Protein AF-A0A923XNY2-F1 (afdb_monomer)

Sequence (182 aa):
MKDQLLVYVQKLEKAINMPERKNSFGRDVATKIKQLSEDKNISSYLRASASLSLDRYFLLETNQIKKIELFSNAFEVLKSISEKRISVRNFSSKQVDIQKVIQAIEVAQQLPSACNRQPCEIIIIKNEQIKKELLDIHCGNTGFGHLAPLLAVITFDKNAFFQANESDSGPFMLESSVQDLF

Nearest PDB structures (foldseek):
  3qdl-assembly1_A  TM=7.647E-01  e=1.163E-02  Helicobacter pylori
  3gbh-assembly1_B  TM=9.026E-01  e=3.687E-02  Staphylococcus epidermidis ATCC 12228
  3qdl-assembly3_D  TM=8.345E-01  e=2.960E-02  Helicobacter pylori
  8cqu-assembly1_A  TM=8.063E-01  e=4.348E-02  Bacteroides thetaiotaomicron
  4eo3-assembly1_B  TM=6.688E-01  e=1.449E-02  Thermotoga maritima

Secondary structure (DSSP, 8-state):
-HHHHHHHHHHHHHHHT-SS--TTTTHHHHHHHHHHHT-TTS-HHHHHHHHHHHHHHHHHHTT--------TTHHHHHHHHHHH--------SPPP-HHHHHHHHHHHTTS--GGG---EEEEEE--HHHHHHHHHH-TT-TTTGGG-S-EEEEEE-GGG-SSHHHHTT-S-------SS--

Radius of gyration: 19.96 Å; Cα contacts (8 Å, |Δi|>4): 128; chains: 1; bounding box: 49×35×52 Å

Solvent-accessible surface area (backbone atoms only — not comparable to full-atom values): 11390 Å² total; per-residue (Å²): 109,72,70,56,48,52,54,36,44,40,52,41,51,52,51,67,72,42,95,81,66,58,98,72,70,45,56,74,41,51,54,50,40,55,64,55,53,71,46,79,88,51,57,73,61,63,38,52,55,42,48,54,52,46,51,55,49,51,36,56,72,68,68,58,65,65,72,77,79,65,57,96,54,49,66,60,53,54,49,54,53,59,74,68,62,70,92,80,71,79,55,64,82,62,82,76,62,62,67,60,52,50,53,52,48,60,57,59,67,70,54,66,25,68,89,64,59,65,44,66,44,76,50,79,44,70,54,67,67,62,48,48,61,55,50,74,70,43,89,88,36,81,97,35,51,90,36,52,58,63,48,77,48,79,49,64,52,65,81,75,42,94,47,80,80,59,55,75,65,53,74,59,58,85,76,80,83,72,85,85,82,131

pLDDT: mean 77.06, std 15.87, range [32.78, 95.5]

Mean predicted aligned error: 10.92 Å

Foldseek 3Di:
DQVVLQVLLLLLVVLLPDPDHDLPRNPVSLVVNVVVLVDPPHDPLSNVSSVVSSVSNVCVNVVVPPVPPCPPCNVVVVVVCVVPDDDDQAAALDADDVVVVVVVVSVVLVADFDSSLSQKDKDKDQDLVVQVVVVVVDPPNPPRSSRDNIDIDIDGDLVSDPDPVRSVCPGHDPPVPPPDDD

Structure (mmCIF, N/CA/C/O backbone):
data_AF-A0A923XNY2-F1
#
_entry.id   AF-A0A923XNY2-F1
#
loop_
_atom_site.group_PDB
_atom_site.id
_atom_site.type_symbol
_atom_site.label_atom_id
_atom_site.label_alt_id
_atom_site.label_comp_id
_atom_site.label_asym_id
_atom_site.label_entity_id
_atom_site.label_seq_id
_atom_site.pdbx_PDB_ins_code
_atom_site.Cartn_x
_atom_site.Cartn_y
_atom_site.Cartn_z
_atom_site.occupancy
_atom_site.B_iso_or_equiv
_atom_site.auth_seq_id
_atom_site.auth_comp_id
_atom_site.auth_asym_id
_atom_site.auth_atom_id
_atom_site.pdbx_PDB_model_num
ATOM 1 N N . MET A 1 1 ? -10.013 -1.324 -21.400 1.00 49.94 1 MET A N 1
ATOM 2 C CA . MET A 1 1 ? -9.059 -0.184 -21.397 1.00 49.94 1 MET A CA 1
ATOM 3 C C . MET A 1 1 ? -8.161 -0.175 -20.160 1.00 49.94 1 MET A C 1
ATOM 5 O O . MET A 1 1 ? -6.954 -0.125 -20.354 1.00 49.94 1 MET A O 1
ATOM 9 N N . LYS A 1 2 ? -8.690 -0.307 -18.925 1.00 52.44 2 LYS A N 1
ATOM 10 C CA . LYS A 1 2 ? -7.883 -0.479 -17.689 1.00 52.44 2 LYS A CA 1
ATOM 11 C C . LYS A 1 2 ? -6.789 -1.554 -17.827 1.00 52.44 2 LYS A C 1
ATOM 13 O O . LYS A 1 2 ? -5.622 -1.272 -17.576 1.00 52.44 2 LYS A O 1
ATOM 18 N N . ASP A 1 3 ? -7.158 -2.725 -18.344 1.00 66.31 3 ASP A N 1
ATOM 19 C CA . ASP A 1 3 ? -6.236 -3.864 -18.480 1.00 66.31 3 ASP A CA 1
ATOM 20 C C . ASP A 1 3 ? -5.125 -3.614 -19.507 1.00 66.31 3 ASP A C 1
ATOM 22 O O . ASP A 1 3 ? -4.013 -4.114 -19.370 1.00 66.31 3 ASP A O 1
ATOM 26 N N . GLN A 1 4 ? -5.387 -2.790 -20.528 1.00 78.69 4 GLN A N 1
ATOM 27 C CA . GLN A 1 4 ? -4.396 -2.496 -21.564 1.00 78.69 4 GLN A CA 1
ATOM 28 C C . GLN A 1 4 ? -3.282 -1.586 -21.045 1.00 78.69 4 GLN A C 1
ATOM 30 O O . GLN A 1 4 ? -2.114 -1.861 -21.315 1.00 78.69 4 GLN A O 1
ATOM 35 N N . LEU A 1 5 ? -3.615 -0.533 -20.288 1.00 82.38 5 LEU A N 1
ATOM 36 C CA . LEU A 1 5 ? -2.598 0.356 -19.719 1.00 82.38 5 LEU A CA 1
ATOM 37 C C . LEU A 1 5 ? -1.709 -0.396 -18.720 1.00 82.38 5 LEU A C 1
ATOM 39 O O . LEU A 1 5 ? -0.489 -0.277 -18.805 1.00 82.38 5 LEU A O 1
ATOM 43 N N . LEU A 1 6 ? -2.295 -1.225 -17.849 1.00 80.31 6 LEU A N 1
ATOM 44 C CA . LEU A 1 6 ? -1.536 -2.045 -16.900 1.00 80.31 6 LEU A CA 1
ATOM 45 C C . LEU A 1 6 ? -0.538 -2.970 -17.612 1.00 80.31 6 LEU A C 1
ATOM 47 O O . LEU A 1 6 ? 0.635 -3.006 -17.248 1.00 80.31 6 LEU A O 1
ATOM 51 N N . VAL A 1 7 ? -0.964 -3.645 -18.684 1.00 82.38 7 VAL A N 1
ATOM 52 C CA . VAL A 1 7 ? -0.082 -4.506 -19.488 1.00 82.38 7 VAL A CA 1
ATOM 53 C C . VAL A 1 7 ? 1.081 -3.720 -20.098 1.00 82.38 7 VAL A C 1
ATOM 55 O O . VAL A 1 7 ? 2.210 -4.215 -20.134 1.00 82.38 7 VAL A O 1
ATOM 58 N N . TYR A 1 8 ? 0.847 -2.501 -20.593 1.00 87.31 8 TYR A N 1
ATOM 59 C CA . TYR A 1 8 ? 1.938 -1.682 -21.124 1.00 87.31 8 TYR A CA 1
ATOM 60 C C . TYR A 1 8 ? 2.885 -1.200 -20.023 1.00 87.31 8 TYR A C 1
ATOM 62 O O . TYR A 1 8 ? 4.097 -1.284 -20.216 1.00 87.31 8 TYR A O 1
ATOM 70 N N . VAL A 1 9 ? 2.365 -0.782 -18.865 1.00 84.44 9 VAL A N 1
ATOM 71 C CA . VAL A 1 9 ? 3.177 -0.420 -17.690 1.00 84.44 9 VAL A CA 1
ATOM 72 C C . VAL A 1 9 ? 4.068 -1.590 -17.267 1.00 84.44 9 VAL A C 1
ATOM 74 O O . VAL A 1 9 ? 5.276 -1.420 -17.140 1.00 84.44 9 VAL A O 1
ATOM 77 N N . GLN A 1 10 ? 3.524 -2.805 -17.169 1.00 81.25 10 GLN A N 1
ATOM 78 C CA . GLN A 1 10 ? 4.299 -4.014 -16.857 1.00 81.25 10 GLN A CA 1
ATOM 79 C C . GLN A 1 10 ? 5.396 -4.297 -17.890 1.00 81.25 10 GLN A C 1
ATOM 81 O O . GLN A 1 10 ? 6.520 -4.645 -17.527 1.00 81.25 10 GLN A O 1
ATOM 86 N N . LYS A 1 11 ? 5.098 -4.129 -19.186 1.00 84.06 11 LYS A N 1
ATOM 87 C CA . LYS A 1 11 ? 6.097 -4.278 -20.257 1.00 84.06 11 LYS A CA 1
ATOM 88 C C . LYS A 1 11 ? 7.219 -3.248 -20.135 1.00 84.06 11 LYS A C 1
ATOM 90 O O . LYS A 1 11 ? 8.376 -3.606 -20.354 1.00 84.06 11 LYS A O 1
ATOM 95 N N . LEU A 1 12 ? 6.891 -2.001 -19.790 1.00 85.56 12 LEU A N 1
ATOM 96 C CA . LEU A 1 12 ? 7.878 -0.940 -19.601 1.00 85.56 12 LEU A CA 1
ATOM 97 C C . LEU A 1 12 ? 8.744 -1.198 -18.364 1.00 85.56 12 LEU A C 1
ATOM 99 O O . LEU A 1 12 ? 9.963 -1.113 -18.456 1.00 85.56 12 LEU A O 1
ATOM 103 N N . GLU A 1 13 ? 8.142 -1.587 -17.243 1.00 81.38 13 GLU A N 1
ATOM 104 C CA . GLU A 1 13 ? 8.860 -1.948 -16.015 1.00 81.38 13 GLU A CA 1
ATOM 105 C C . GLU A 1 13 ? 9.782 -3.152 -16.224 1.00 81.38 13 GLU A C 1
ATOM 107 O O . GLU A 1 13 ? 10.944 -3.128 -15.820 1.00 81.38 13 GLU A O 1
ATOM 112 N N . LYS A 1 14 ? 9.331 -4.178 -16.954 1.00 79.50 14 LYS A N 1
ATOM 113 C CA . LYS A 1 14 ? 10.207 -5.283 -17.357 1.00 79.50 14 LYS A CA 1
ATOM 114 C C . LYS A 1 14 ? 11.382 -4.775 -18.192 1.00 79.50 14 LYS A C 1
ATOM 116 O O . LYS A 1 14 ? 12.516 -5.145 -17.925 1.00 79.50 14 LYS A O 1
ATOM 121 N N . ALA A 1 15 ? 11.129 -3.901 -19.167 1.00 79.38 15 ALA A N 1
ATOM 122 C CA . ALA A 1 15 ? 12.178 -3.297 -19.986 1.00 79.38 15 ALA A CA 1
ATOM 123 C C . ALA A 1 15 ? 13.172 -2.459 -19.163 1.00 79.38 15 ALA A C 1
ATOM 125 O O . ALA A 1 15 ? 14.355 -2.431 -19.488 1.00 79.38 15 ALA A O 1
ATOM 126 N N . ILE A 1 16 ? 12.708 -1.760 -18.120 1.00 77.38 16 ILE A N 1
ATOM 127 C CA . ILE A 1 16 ? 13.530 -1.004 -17.162 1.00 77.38 16 ILE A CA 1
ATOM 128 C C . ILE A 1 16 ? 14.498 -1.895 -16.399 1.00 77.38 16 ILE A C 1
ATOM 130 O O . ILE A 1 16 ? 15.669 -1.544 -16.297 1.00 77.38 16 ILE A O 1
ATOM 134 N N . ASN A 1 17 ? 14.041 -3.058 -15.957 1.00 74.69 17 ASN A N 1
ATOM 135 C CA . ASN A 1 17 ? 14.806 -3.917 -15.062 1.00 74.69 17 ASN A CA 1
ATOM 136 C C . ASN A 1 17 ? 15.611 -5.023 -15.780 1.00 74.69 17 ASN A C 1
ATOM 138 O O . ASN A 1 17 ? 16.098 -5.942 -15.129 1.00 74.69 17 ASN A O 1
ATOM 142 N N . MET A 1 18 ? 15.758 -4.973 -17.113 1.00 72.00 18 MET A N 1
ATOM 143 C CA . MET A 1 18 ? 16.577 -5.944 -17.856 1.00 72.00 18 MET A CA 1
ATOM 144 C C . MET A 1 18 ? 18.069 -5.558 -17.853 1.00 72.00 18 MET A C 1
ATOM 146 O O . MET A 1 18 ? 18.383 -4.404 -18.147 1.00 72.00 18 MET A O 1
ATOM 150 N N . PRO A 1 19 ? 18.988 -6.515 -17.602 1.00 62.19 19 PRO A N 1
ATOM 151 C CA . PRO A 1 19 ? 20.427 -6.250 -17.497 1.00 62.19 19 PRO A CA 1
ATOM 152 C C . PRO A 1 19 ? 21.065 -5.781 -18.815 1.00 62.19 19 PRO A C 1
ATOM 154 O O . PRO A 1 19 ? 21.936 -4.919 -18.799 1.00 62.19 19 PRO A O 1
ATOM 157 N N . GLU A 1 20 ? 20.595 -6.280 -19.963 1.00 67.25 20 GLU A N 1
ATOM 158 C CA . GLU A 1 20 ? 21.045 -5.845 -21.292 1.00 67.25 20 GLU A CA 1
ATOM 159 C C . GLU A 1 20 ? 19.915 -5.124 -22.035 1.00 67.25 20 GLU A C 1
ATOM 161 O O . GLU A 1 20 ? 19.122 -5.713 -22.779 1.00 67.25 20 GLU A O 1
ATOM 166 N N . ARG A 1 21 ? 19.814 -3.811 -21.819 1.00 64.38 21 ARG A N 1
ATOM 167 C CA . ARG A 1 21 ? 18.840 -2.969 -22.517 1.00 64.38 21 ARG A CA 1
ATOM 168 C C . ARG A 1 21 ? 19.272 -2.711 -23.957 1.00 64.38 21 ARG A C 1
ATOM 170 O O . ARG A 1 21 ? 20.312 -2.114 -24.211 1.00 64.38 21 ARG A O 1
ATOM 177 N N . LYS A 1 22 ? 18.413 -3.051 -24.921 1.00 64.31 22 LYS A N 1
ATOM 178 C CA . LYS A 1 22 ? 18.539 -2.514 -26.285 1.00 64.31 22 LYS A CA 1
ATOM 179 C C . LYS A 1 22 ? 18.119 -1.037 -26.270 1.00 64.31 22 LYS A C 1
ATOM 181 O O . LYS A 1 22 ? 17.040 -0.725 -25.775 1.00 64.31 22 LYS A O 1
ATOM 186 N N . ASN A 1 23 ? 18.920 -0.146 -26.860 1.00 58.38 23 ASN A N 1
ATOM 187 C CA . ASN A 1 23 ? 18.748 1.325 -26.824 1.00 58.38 23 ASN A CA 1
ATOM 188 C C . ASN A 1 23 ? 17.413 1.869 -27.391 1.00 58.38 23 ASN A C 1
ATOM 190 O O . ASN A 1 23 ? 17.111 3.052 -27.253 1.00 58.38 23 ASN A O 1
ATOM 194 N N . SER A 1 24 ? 16.618 1.030 -28.056 1.00 63.69 24 SER A N 1
ATOM 195 C CA . SER A 1 24 ? 15.285 1.351 -28.588 1.00 63.69 24 SER A CA 1
ATOM 196 C C . SER A 1 24 ? 14.144 0.619 -27.871 1.00 63.69 24 SER A C 1
ATOM 198 O O . SER A 1 24 ? 12.974 0.816 -28.202 1.00 63.69 24 SER A O 1
ATOM 200 N N . PHE A 1 25 ? 14.452 -0.248 -26.903 1.00 65.62 25 PHE A N 1
ATOM 201 C CA . PHE A 1 25 ? 13.458 -1.097 -26.261 1.00 65.62 25 PHE A CA 1
ATOM 202 C C . PHE A 1 25 ? 12.587 -0.271 -25.315 1.00 65.62 25 PHE A C 1
ATOM 204 O O . PHE A 1 25 ? 13.071 0.339 -24.365 1.00 65.62 25 PHE A O 1
ATOM 211 N N . GLY A 1 26 ? 11.285 -0.249 -25.591 1.00 75.81 26 GLY A N 1
ATOM 212 C CA . GLY A 1 26 ? 10.298 0.410 -24.740 1.00 75.81 26 GLY A CA 1
ATOM 213 C C . GLY A 1 26 ? 9.799 1.772 -25.224 1.00 75.81 26 GLY A C 1
ATOM 214 O O . GLY A 1 26 ? 8.818 2.229 -24.651 1.00 75.81 26 GLY A O 1
ATOM 215 N N . ARG A 1 27 ? 10.343 2.385 -26.292 1.00 82.44 27 ARG A N 1
ATOM 216 C CA . ARG A 1 27 ? 9.828 3.685 -26.793 1.00 82.44 27 ARG A CA 1
ATOM 217 C C . ARG A 1 27 ? 8.372 3.603 -27.230 1.00 82.44 27 ARG A C 1
ATOM 219 O O . ARG A 1 27 ? 7.545 4.393 -26.789 1.00 82.44 27 ARG A O 1
ATOM 226 N N . ASP A 1 28 ? 8.039 2.599 -28.038 1.00 86.31 28 ASP A N 1
ATOM 227 C CA . ASP A 1 28 ? 6.663 2.386 -28.505 1.00 86.31 28 ASP A CA 1
ATOM 228 C C . ASP A 1 28 ? 5.711 2.088 -27.342 1.00 86.31 28 ASP A C 1
ATOM 230 O O . ASP A 1 28 ? 4.545 2.481 -27.352 1.00 86.31 28 ASP A O 1
ATOM 234 N N . VAL A 1 29 ? 6.220 1.402 -26.314 1.00 87.62 29 VAL A N 1
ATOM 235 C CA . VAL A 1 29 ? 5.480 1.109 -25.084 1.00 87.62 29 VAL A CA 1
ATOM 236 C C . VAL A 1 29 ? 5.249 2.396 -24.290 1.00 87.62 29 VAL A C 1
ATOM 238 O O . VAL A 1 29 ? 4.117 2.658 -23.899 1.00 87.62 29 VAL A O 1
ATOM 241 N N . ALA A 1 30 ? 6.273 3.231 -24.114 1.00 87.56 30 ALA A N 1
ATOM 242 C CA . ALA A 1 30 ? 6.191 4.5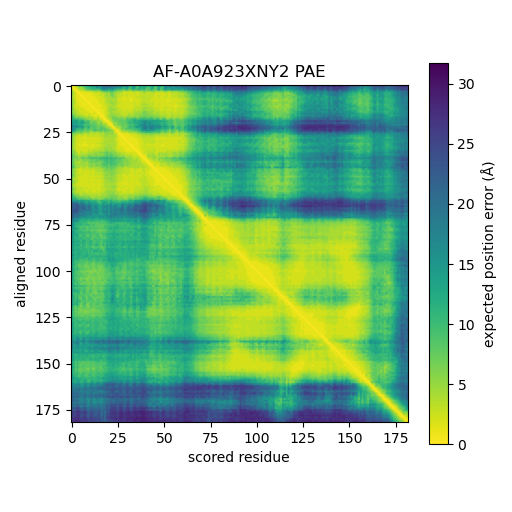10 -23.415 1.00 87.56 30 ALA A CA 1
ATOM 243 C C . ALA A 1 30 ? 5.215 5.480 -24.104 1.00 87.56 30 ALA A C 1
ATOM 245 O O . ALA A 1 30 ? 4.382 6.099 -23.442 1.00 87.56 30 ALA A O 1
ATOM 246 N N . THR A 1 31 ? 5.242 5.559 -25.437 1.00 88.81 31 THR A N 1
ATOM 247 C CA . THR A 1 31 ? 4.285 6.362 -26.217 1.00 88.81 31 THR A CA 1
ATOM 248 C C . THR A 1 31 ? 2.848 5.893 -25.999 1.00 88.81 31 THR A C 1
ATOM 250 O O . THR A 1 31 ? 1.964 6.713 -25.749 1.00 88.81 31 THR A O 1
ATOM 253 N N . LYS A 1 32 ? 2.606 4.576 -26.022 1.00 89.31 32 LYS A N 1
ATOM 254 C CA . LYS A 1 32 ? 1.276 4.011 -25.751 1.00 89.31 32 LYS A CA 1
ATOM 255 C C . LYS A 1 32 ? 0.814 4.258 -24.318 1.00 89.31 32 LYS A C 1
ATOM 257 O O . LYS A 1 32 ? -0.364 4.531 -24.113 1.00 89.31 32 LYS A O 1
ATOM 262 N N . ILE A 1 33 ? 1.718 4.196 -23.339 1.00 89.50 33 ILE A N 1
ATOM 263 C CA . ILE A 1 33 ? 1.404 4.535 -21.945 1.00 89.50 33 ILE A CA 1
ATOM 264 C C . ILE A 1 33 ? 0.970 5.997 -21.845 1.00 89.50 33 ILE A C 1
ATOM 266 O O . ILE A 1 33 ? -0.077 6.242 -21.257 1.00 89.50 33 ILE A O 1
ATOM 270 N N . LYS A 1 34 ? 1.701 6.944 -22.457 1.00 88.75 34 LYS A N 1
ATOM 271 C CA . LYS A 1 34 ? 1.308 8.367 -22.476 1.00 88.75 34 LYS A CA 1
ATOM 272 C C . LYS A 1 34 ? -0.107 8.549 -23.023 1.00 88.75 34 LYS A C 1
ATOM 274 O O . LYS A 1 34 ? -0.955 9.075 -22.313 1.00 88.75 34 LYS A O 1
ATOM 279 N N . GLN A 1 35 ? -0.375 8.018 -24.217 1.00 88.62 35 GLN A N 1
ATOM 280 C CA . GLN A 1 35 ? -1.686 8.120 -24.869 1.00 88.62 35 GLN A CA 1
ATOM 281 C C . GLN A 1 35 ? -2.817 7.540 -24.015 1.00 88.62 35 GLN A C 1
ATOM 283 O O . GLN A 1 35 ? -3.857 8.165 -23.843 1.00 88.62 35 GLN A O 1
ATOM 288 N N . LEU A 1 36 ? -2.618 6.342 -23.461 1.00 86.62 36 LEU A N 1
ATOM 289 C CA . LEU A 1 36 ? -3.635 5.697 -22.636 1.00 86.62 36 LEU A CA 1
ATOM 290 C C . LEU A 1 36 ? -3.821 6.424 -21.298 1.00 86.62 36 LEU A C 1
ATOM 292 O O . LEU A 1 36 ? -4.943 6.511 -20.818 1.00 86.62 36 LEU A O 1
ATOM 296 N N . SER A 1 37 ? -2.756 6.968 -20.704 1.00 84.56 37 SER A N 1
ATOM 297 C CA . SER A 1 37 ? -2.804 7.640 -19.399 1.00 84.56 37 SER A CA 1
ATOM 298 C C . SER A 1 37 ? -3.573 8.968 -19.387 1.00 84.56 37 SER A C 1
ATOM 300 O O . SER A 1 37 ? -3.934 9.438 -18.311 1.00 84.56 37 SER A O 1
ATOM 302 N N . GLU A 1 38 ? -3.860 9.560 -20.549 1.00 83.38 38 GLU A N 1
ATOM 303 C CA . GLU A 1 38 ? -4.637 10.803 -20.668 1.00 83.38 38 GLU A CA 1
ATOM 304 C C . GLU A 1 38 ? -6.148 10.596 -20.452 1.00 83.38 38 GLU A C 1
ATOM 306 O O . GLU A 1 38 ? -6.875 11.553 -20.165 1.00 83.38 38 GLU A O 1
ATOM 311 N N . ASP A 1 39 ? -6.635 9.353 -20.530 1.00 81.19 39 ASP A N 1
ATOM 312 C CA . ASP A 1 39 ? -8.041 9.038 -20.282 1.00 81.19 39 ASP A CA 1
ATOM 313 C C . ASP A 1 39 ? -8.405 9.251 -18.799 1.00 81.19 39 ASP A C 1
ATOM 315 O O . ASP A 1 39 ? -7.932 8.568 -17.882 1.00 81.19 39 ASP A O 1
ATOM 319 N N . LYS A 1 40 ? -9.314 10.202 -18.557 1.00 74.62 40 LYS A N 1
ATOM 320 C CA . LYS A 1 40 ? -9.810 10.552 -17.218 1.00 74.62 40 LYS A CA 1
ATOM 321 C C . LYS A 1 40 ? -10.579 9.412 -16.543 1.00 74.62 40 LYS A C 1
ATOM 323 O O . LYS A 1 40 ? -10.664 9.408 -15.316 1.00 74.62 40 LYS A O 1
ATOM 328 N N . ASN A 1 41 ? -11.093 8.445 -17.308 1.00 76.44 41 ASN A N 1
ATOM 329 C CA . ASN A 1 41 ? -11.821 7.282 -16.788 1.00 76.44 41 ASN A CA 1
ATOM 330 C C . ASN A 1 41 ? -10.898 6.214 -16.182 1.00 76.44 41 ASN A C 1
ATOM 332 O O . ASN A 1 41 ? -11.360 5.286 -15.513 1.00 76.44 41 ASN A O 1
ATOM 336 N N . ILE A 1 42 ? -9.586 6.331 -16.389 1.00 75.25 42 ILE A N 1
ATOM 337 C CA . ILE A 1 42 ? -8.596 5.467 -15.748 1.00 75.25 42 ILE A CA 1
ATOM 338 C C . ILE A 1 42 ? -8.456 5.854 -14.276 1.00 75.25 42 ILE A C 1
ATOM 340 O O . ILE A 1 42 ? -8.531 7.035 -13.930 1.00 75.25 42 ILE A O 1
ATOM 344 N N . SER A 1 43 ? -8.235 4.869 -13.399 1.00 71.25 43 SER A N 1
ATOM 345 C CA . SER A 1 43 ? -8.020 5.138 -11.975 1.00 71.25 43 SER A CA 1
ATOM 346 C C . SER A 1 43 ? -6.830 6.082 -11.775 1.00 71.25 43 SER A C 1
ATOM 348 O O . SER A 1 43 ? -5.810 5.975 -12.459 1.00 71.25 43 SER A O 1
ATOM 350 N N . SER A 1 44 ? -6.951 7.002 -10.815 1.00 69.12 44 SER A N 1
ATOM 351 C CA . SER A 1 44 ? -5.868 7.921 -10.430 1.00 69.12 44 SER A CA 1
ATOM 352 C C . SER A 1 44 ? -4.557 7.178 -10.159 1.00 69.12 44 SER A C 1
ATOM 354 O O . SER A 1 44 ? -3.496 7.635 -10.569 1.00 69.12 44 SER A O 1
ATOM 356 N N . TYR A 1 45 ? -4.657 5.988 -9.565 1.00 70.62 45 TYR A N 1
ATOM 357 C CA . TYR A 1 45 ? -3.540 5.081 -9.348 1.00 70.62 45 TYR A CA 1
ATOM 358 C C . TYR A 1 45 ? -2.823 4.660 -10.633 1.00 70.62 45 TYR A C 1
ATOM 360 O O . TYR A 1 45 ? -1.613 4.831 -10.745 1.00 70.62 45 TYR A O 1
ATOM 368 N N . LEU A 1 46 ? -3.547 4.090 -11.603 1.00 73.81 46 LEU A N 1
ATOM 369 C CA . LEU A 1 46 ? -2.906 3.535 -12.793 1.00 73.81 46 LEU A CA 1
ATOM 370 C C . LEU A 1 46 ? -2.248 4.652 -13.618 1.00 73.81 46 LEU A C 1
ATOM 372 O O . LEU A 1 46 ? -1.210 4.429 -14.233 1.00 73.81 46 LEU A O 1
ATOM 376 N N . ARG A 1 47 ? -2.791 5.876 -13.536 1.00 77.62 47 ARG A N 1
ATOM 377 C CA . ARG A 1 47 ? -2.144 7.098 -14.031 1.00 77.62 47 ARG A CA 1
ATOM 378 C C . ARG A 1 47 ? -0.856 7.442 -13.272 1.00 77.62 47 ARG A C 1
ATOM 380 O O . ARG A 1 47 ? 0.150 7.713 -13.918 1.00 77.62 47 ARG A O 1
ATOM 387 N N . ALA A 1 48 ? -0.851 7.390 -11.940 1.00 75.62 48 ALA A N 1
ATOM 388 C CA . ALA A 1 48 ? 0.354 7.625 -11.137 1.00 75.62 48 ALA A CA 1
ATOM 389 C C . ALA A 1 48 ? 1.449 6.574 -11.403 1.00 75.62 48 ALA A C 1
ATOM 391 O O . ALA A 1 48 ? 2.603 6.931 -11.627 1.00 75.62 48 ALA A O 1
ATOM 392 N N . SER A 1 49 ? 1.084 5.288 -11.460 1.00 77.56 49 SER A N 1
ATOM 393 C CA . SER A 1 49 ? 1.999 4.184 -11.779 1.00 77.56 49 SER A CA 1
ATOM 394 C C . SER A 1 49 ? 2.583 4.321 -13.190 1.00 77.56 49 SER A C 1
ATOM 396 O O . SER A 1 49 ? 3.795 4.198 -13.382 1.00 77.56 49 SER A O 1
ATOM 398 N N . ALA A 1 50 ? 1.745 4.672 -14.172 1.00 84.44 50 ALA A N 1
ATOM 399 C CA . ALA A 1 50 ? 2.177 4.995 -15.528 1.00 84.44 50 ALA A CA 1
ATOM 400 C C . ALA A 1 50 ? 3.160 6.174 -15.561 1.00 84.44 50 ALA A C 1
ATOM 402 O O . ALA A 1 50 ? 4.210 6.056 -16.190 1.00 84.44 50 ALA A O 1
ATOM 403 N N . SER A 1 51 ? 2.858 7.272 -14.859 1.00 83.00 51 SER A N 1
ATOM 404 C CA . SER A 1 51 ? 3.741 8.443 -14.771 1.00 83.00 51 SER A CA 1
ATOM 405 C C . SER A 1 51 ? 5.100 8.074 -14.182 1.00 83.00 51 SER A C 1
ATOM 407 O O . SER A 1 51 ? 6.120 8.338 -14.802 1.00 83.00 51 SER A O 1
ATOM 409 N N . LEU A 1 52 ? 5.118 7.374 -13.045 1.00 80.69 52 LEU A N 1
ATOM 410 C CA . LEU A 1 52 ? 6.348 6.958 -12.370 1.00 80.69 52 LEU A CA 1
ATOM 411 C C . LEU A 1 52 ? 7.214 6.049 -13.258 1.00 80.69 52 LEU A C 1
ATOM 413 O O . LEU A 1 52 ? 8.433 6.203 -13.325 1.00 80.69 52 LEU A O 1
ATOM 417 N N . SER A 1 53 ? 6.576 5.112 -13.963 1.00 83.44 53 SER A N 1
ATOM 418 C CA . SER A 1 53 ? 7.255 4.196 -14.887 1.00 83.44 53 SER A CA 1
ATOM 419 C C . SER A 1 53 ? 7.840 4.941 -16.092 1.00 83.44 53 SER A C 1
ATOM 421 O O . SER A 1 53 ? 8.951 4.644 -16.531 1.00 83.44 53 SER A O 1
ATOM 423 N N . LEU A 1 54 ? 7.120 5.941 -16.615 1.00 86.06 54 LEU A N 1
ATOM 424 C CA . LEU A 1 54 ? 7.607 6.824 -17.675 1.00 86.06 54 LEU A CA 1
ATOM 425 C C . LEU A 1 54 ? 8.776 7.690 -17.200 1.00 86.06 54 LEU A C 1
ATOM 427 O O . LEU A 1 54 ? 9.774 7.784 -17.909 1.00 86.06 54 LEU A O 1
ATOM 431 N N . ASP A 1 55 ? 8.687 8.273 -16.005 1.00 82.88 55 ASP A N 1
ATOM 432 C CA . ASP A 1 55 ? 9.753 9.092 -15.424 1.00 82.88 55 ASP A CA 1
ATOM 433 C C . ASP A 1 55 ? 11.034 8.267 -15.259 1.00 82.88 55 ASP A C 1
ATOM 435 O O . ASP A 1 55 ? 12.098 8.673 -15.730 1.00 82.88 55 ASP A O 1
ATOM 439 N N . ARG A 1 56 ? 10.925 7.051 -14.699 1.00 80.06 56 ARG A N 1
ATOM 440 C CA . ARG A 1 56 ? 12.037 6.087 -14.644 1.00 80.06 56 ARG A CA 1
ATOM 441 C C . ARG A 1 56 ? 12.602 5.799 -16.030 1.00 80.06 56 ARG A C 1
ATOM 443 O O . ARG A 1 56 ? 13.817 5.820 -16.214 1.00 80.06 56 ARG A O 1
ATOM 450 N N . TYR A 1 57 ? 11.739 5.536 -17.010 1.00 83.81 57 TYR A N 1
ATOM 451 C CA . TYR A 1 57 ? 12.165 5.248 -18.376 1.00 83.81 57 TYR A CA 1
ATOM 452 C C . TYR A 1 57 ? 12.967 6.401 -18.998 1.00 83.81 57 TYR A C 1
ATOM 454 O O . TYR A 1 57 ? 14.060 6.155 -19.509 1.00 83.81 57 TYR A O 1
ATOM 462 N N . PHE A 1 58 ? 12.471 7.639 -18.919 1.00 81.62 58 PHE A N 1
ATOM 463 C CA . PHE A 1 58 ? 13.132 8.809 -19.509 1.00 81.62 58 PHE A CA 1
ATOM 464 C C . PHE A 1 58 ? 14.419 9.207 -18.776 1.00 81.62 58 PHE A C 1
ATOM 466 O O . PHE A 1 58 ? 15.393 9.597 -19.424 1.00 81.62 58 PHE A O 1
ATOM 473 N N . LEU A 1 59 ? 14.470 9.060 -17.447 1.00 76.75 59 LEU A N 1
ATOM 474 C CA . LEU A 1 59 ? 15.707 9.242 -16.675 1.00 76.75 59 LEU A CA 1
ATOM 475 C C . LEU A 1 59 ? 16.812 8.292 -17.156 1.00 76.75 59 LEU A C 1
ATOM 477 O O . LEU A 1 59 ? 17.961 8.700 -17.322 1.00 76.75 59 LEU A O 1
ATOM 481 N N . LEU A 1 60 ? 16.453 7.037 -17.431 1.00 75.06 60 LEU A N 1
ATOM 482 C CA . LEU A 1 60 ? 17.382 6.045 -17.965 1.00 75.06 60 LEU A CA 1
ATOM 483 C C . LEU A 1 60 ? 17.759 6.329 -19.431 1.00 75.06 60 LEU A C 1
ATOM 485 O O . LEU A 1 60 ? 18.927 6.198 -19.781 1.00 75.06 60 LEU A O 1
ATOM 489 N N . GLU A 1 61 ? 16.809 6.722 -20.293 1.00 74.81 61 GLU A N 1
ATOM 490 C CA . 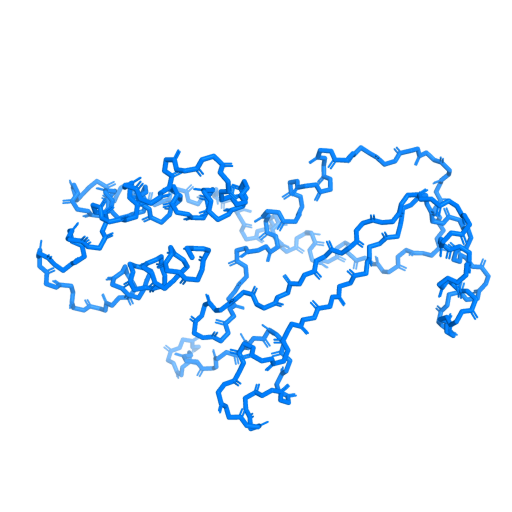GLU A 1 61 ? 17.082 7.026 -21.715 1.00 74.81 61 GLU A CA 1
ATOM 491 C C . GLU A 1 61 ? 18.025 8.221 -21.893 1.00 74.81 61 GLU A C 1
ATOM 493 O O . GLU A 1 61 ? 18.878 8.220 -22.777 1.00 74.81 61 GLU A O 1
ATOM 498 N N . THR A 1 62 ? 17.895 9.240 -21.044 1.00 69.88 62 THR A N 1
ATOM 499 C CA . THR A 1 62 ? 18.735 10.446 -21.099 1.00 69.88 62 THR A CA 1
ATOM 500 C C . THR A 1 62 ? 20.141 10.226 -20.535 1.00 69.88 62 THR A C 1
ATOM 502 O O . THR A 1 62 ? 20.939 11.163 -20.511 1.00 69.88 62 THR A O 1
ATOM 505 N N . ASN A 1 63 ? 20.453 9.009 -20.066 1.00 62.50 63 ASN A N 1
ATOM 506 C CA . ASN A 1 63 ? 21.664 8.667 -19.317 1.00 62.50 63 ASN A CA 1
ATOM 507 C C . ASN A 1 63 ? 21.912 9.604 -18.114 1.00 62.50 63 ASN A C 1
ATOM 509 O O . ASN A 1 63 ? 23.007 9.653 -17.558 1.00 62.50 63 ASN A O 1
ATOM 513 N N . GLN A 1 64 ? 20.875 10.331 -17.679 1.00 54.88 64 GLN A N 1
ATOM 514 C CA . GLN A 1 64 ? 20.855 11.151 -16.474 1.00 54.88 64 GLN A CA 1
ATOM 515 C C . GLN A 1 64 ? 20.423 10.297 -15.290 1.00 54.88 64 GLN A C 1
ATOM 517 O O . GLN A 1 64 ? 19.625 10.720 -14.450 1.00 54.88 64 GLN A O 1
ATOM 522 N N . ILE A 1 65 ? 20.984 9.092 -15.189 1.00 54.09 65 ILE A N 1
ATOM 523 C CA . ILE A 1 65 ? 20.970 8.365 -13.931 1.00 54.09 65 ILE A CA 1
ATOM 524 C C . ILE A 1 65 ? 21.911 9.142 -13.013 1.00 54.09 65 ILE A C 1
ATOM 526 O O . ILE A 1 65 ? 23.063 8.769 -12.794 1.00 54.09 65 ILE A O 1
ATOM 530 N N . LYS A 1 66 ? 21.432 10.268 -12.472 1.00 49.62 66 LYS A N 1
ATOM 531 C CA . LYS A 1 66 ? 21.934 10.739 -11.192 1.00 49.62 66 LYS A CA 1
ATOM 532 C C . LYS A 1 66 ? 21.766 9.531 -10.298 1.00 49.62 66 LYS A C 1
ATOM 534 O O . LYS A 1 66 ? 20.633 9.110 -10.067 1.00 49.62 66 LYS A O 1
ATOM 539 N N . LYS A 1 67 ? 22.891 8.923 -9.909 1.00 50.16 67 LYS A N 1
ATOM 540 C CA . LYS A 1 67 ? 22.966 7.937 -8.834 1.00 50.16 67 LYS A CA 1
ATOM 541 C C . LYS A 1 67 ? 21.957 8.415 -7.804 1.00 50.16 67 LYS A C 1
ATOM 543 O O . LYS A 1 67 ? 22.135 9.528 -7.313 1.00 50.16 67 LYS A O 1
ATOM 548 N N . ILE A 1 68 ? 20.843 7.693 -7.638 1.00 57.06 68 ILE A N 1
ATOM 549 C CA . ILE A 1 68 ? 19.785 8.134 -6.730 1.00 57.06 68 ILE A CA 1
ATOM 550 C C . ILE A 1 68 ? 20.517 8.346 -5.415 1.00 57.06 68 ILE A C 1
ATOM 552 O O . ILE A 1 68 ? 21.086 7.392 -4.879 1.00 57.06 68 ILE A O 1
ATOM 556 N N . GLU A 1 69 ? 20.624 9.602 -4.983 1.00 55.09 69 GLU A N 1
ATOM 557 C CA . GLU A 1 69 ? 21.227 9.928 -3.705 1.00 55.09 69 GLU A CA 1
ATOM 558 C C . GLU A 1 69 ? 20.238 9.413 -2.675 1.00 55.09 69 GLU A C 1
ATOM 560 O O . GLU A 1 69 ? 19.322 10.104 -2.234 1.00 55.09 69 GLU A O 1
ATOM 565 N N . LEU A 1 70 ? 20.373 8.125 -2.363 1.00 61.31 70 LEU A N 1
ATOM 566 C CA . LEU A 1 70 ? 19.822 7.563 -1.155 1.00 61.31 70 LEU A CA 1
ATOM 567 C C . LEU A 1 70 ? 20.286 8.487 -0.041 1.00 61.31 70 LEU A C 1
ATOM 569 O O . LEU A 1 70 ? 21.474 8.820 0.039 1.00 61.31 70 LEU A O 1
ATOM 573 N N . PHE A 1 71 ? 19.344 8.916 0.794 1.00 69.50 71 PHE A N 1
ATOM 574 C CA . PHE A 1 71 ? 19.695 9.627 2.009 1.00 69.50 71 PHE A CA 1
ATOM 575 C C . PHE A 1 71 ? 20.826 8.857 2.692 1.00 69.50 71 PHE A C 1
ATOM 577 O O . PHE A 1 71 ? 20.756 7.630 2.811 1.00 69.50 71 PHE A O 1
ATOM 584 N N . SER A 1 72 ? 21.869 9.559 3.129 1.00 80.12 72 SER A N 1
ATOM 585 C CA . SER A 1 72 ? 23.039 8.932 3.756 1.00 80.12 72 SER A CA 1
ATOM 586 C C . SER A 1 72 ? 22.672 8.062 4.967 1.00 80.12 72 SER A C 1
ATOM 588 O O . SER A 1 72 ? 23.437 7.187 5.354 1.00 80.12 72 SER A O 1
ATOM 590 N N . ASN A 1 73 ? 21.476 8.261 5.529 1.00 86.00 73 ASN A N 1
ATOM 591 C CA . ASN A 1 73 ? 20.899 7.520 6.644 1.00 86.00 73 ASN A CA 1
ATOM 592 C C . ASN A 1 73 ? 19.679 6.645 6.274 1.00 86.00 73 ASN A C 1
ATOM 594 O O . ASN A 1 73 ? 18.949 6.236 7.176 1.00 86.00 73 ASN A O 1
ATOM 598 N N . ALA A 1 74 ? 19.421 6.351 4.993 1.00 86.50 74 ALA A N 1
ATOM 599 C CA . ALA A 1 74 ? 18.214 5.633 4.559 1.00 86.50 74 ALA A CA 1
ATOM 600 C C . ALA A 1 74 ? 18.030 4.277 5.267 1.00 86.50 74 ALA A C 1
ATOM 602 O O . ALA A 1 74 ? 16.927 3.947 5.707 1.00 86.50 74 ALA A O 1
ATOM 603 N N . PHE A 1 75 ? 19.120 3.520 5.428 1.00 88.12 75 PHE A N 1
ATOM 604 C CA . PHE A 1 75 ? 19.109 2.244 6.144 1.00 88.12 75 PHE A CA 1
ATOM 605 C C . PHE A 1 75 ? 18.717 2.412 7.619 1.00 88.12 75 PHE A C 1
ATOM 607 O O . PHE A 1 75 ? 17.830 1.712 8.102 1.00 88.12 75 PHE A O 1
ATOM 614 N N . GLU A 1 76 ? 19.309 3.382 8.318 1.00 91.81 76 GLU A N 1
ATOM 615 C CA . GLU A 1 76 ? 19.017 3.638 9.734 1.00 91.81 76 GLU A CA 1
ATOM 616 C C . GLU A 1 76 ? 17.573 4.101 9.953 1.00 91.81 76 GLU A C 1
ATOM 618 O O . GLU A 1 76 ? 16.919 3.691 10.914 1.00 91.81 76 GLU A O 1
ATOM 623 N N . VAL A 1 77 ? 17.033 4.906 9.032 1.00 90.88 77 VAL A N 1
ATOM 624 C CA . VAL A 1 77 ? 15.620 5.307 9.056 1.00 90.88 77 VAL A CA 1
ATOM 625 C C . VAL A 1 77 ? 14.713 4.083 8.912 1.00 90.88 77 VAL A C 1
ATOM 627 O O . VAL A 1 77 ? 13.808 3.897 9.729 1.00 90.88 77 VAL A O 1
ATOM 630 N N . LEU A 1 78 ? 14.969 3.222 7.921 1.00 90.44 78 LEU A N 1
ATOM 631 C CA . LEU A 1 78 ? 14.173 2.014 7.689 1.00 90.44 78 LEU A CA 1
ATOM 632 C C . LEU A 1 78 ? 14.248 1.041 8.874 1.00 90.44 78 LEU A C 1
ATOM 634 O O . LEU A 1 78 ? 13.222 0.507 9.309 1.00 90.44 78 LEU A O 1
ATOM 638 N N . LYS A 1 79 ? 15.449 0.844 9.425 1.00 93.12 79 LYS A N 1
ATOM 639 C CA . LYS A 1 79 ? 15.685 0.018 10.610 1.00 93.12 79 LYS A CA 1
ATOM 640 C C . LYS A 1 79 ? 14.905 0.550 11.810 1.00 93.12 79 LYS A C 1
ATOM 642 O O . LYS A 1 79 ? 14.146 -0.199 12.420 1.00 93.12 79 LYS A O 1
ATOM 647 N N . SER A 1 80 ? 14.988 1.853 12.083 1.00 94.44 80 SER A N 1
ATOM 648 C CA . SER A 1 80 ? 14.278 2.471 13.207 1.00 94.44 80 SER A CA 1
ATOM 649 C C . SER A 1 80 ? 12.757 2.341 13.089 1.00 94.44 80 SER A C 1
ATOM 651 O O . SER A 1 80 ? 12.082 2.085 14.086 1.00 94.44 80 SER A O 1
ATOM 653 N N . ILE A 1 81 ? 12.200 2.492 11.881 1.00 93.19 81 ILE A N 1
ATOM 654 C CA . ILE A 1 81 ? 10.765 2.281 11.634 1.00 93.19 81 ILE A CA 1
ATOM 655 C C . ILE A 1 81 ? 10.388 0.820 11.903 1.00 93.19 81 ILE A C 1
ATOM 657 O O . ILE A 1 81 ? 9.392 0.557 12.577 1.00 93.19 81 ILE A O 1
ATOM 661 N N . SER A 1 82 ? 11.195 -0.119 11.408 1.00 92.31 82 SER A N 1
ATOM 662 C CA . SER A 1 82 ? 10.945 -1.558 11.541 1.00 92.31 82 SER A CA 1
ATOM 663 C C . SER A 1 82 ? 10.981 -2.022 13.000 1.00 92.31 82 SER A C 1
ATOM 665 O O . SER A 1 82 ? 10.086 -2.750 13.425 1.00 92.31 82 SER A O 1
ATOM 667 N N . GLU A 1 83 ? 11.956 -1.552 13.782 1.00 94.25 83 GLU A N 1
ATOM 668 C CA . GLU A 1 83 ? 12.118 -1.889 15.206 1.00 94.25 83 GLU A CA 1
ATOM 669 C C . GLU A 1 83 ? 11.024 -1.277 16.094 1.00 94.25 83 GLU A C 1
ATOM 671 O O . GLU A 1 83 ? 10.595 -1.891 17.068 1.00 94.25 83 GLU A O 1
ATOM 676 N N . LYS A 1 84 ? 10.541 -0.072 15.762 1.00 95.50 84 LYS A N 1
ATOM 677 C CA . LYS A 1 84 ? 9.490 0.616 16.535 1.00 95.50 84 LYS A CA 1
ATOM 678 C C . LYS A 1 84 ? 8.077 0.137 16.207 1.00 95.50 84 LYS A C 1
ATOM 680 O O . LYS A 1 84 ? 7.141 0.441 16.949 1.00 95.50 84 LYS A O 1
ATOM 685 N N . ARG A 1 85 ? 7.882 -0.569 15.090 1.00 94.62 85 ARG A N 1
ATOM 686 C CA . ARG A 1 85 ? 6.559 -1.028 14.662 1.00 94.62 85 ARG A CA 1
ATOM 687 C C . ARG A 1 85 ? 6.054 -2.134 15.589 1.00 94.62 85 ARG A C 1
ATOM 689 O O . ARG A 1 85 ? 6.591 -3.237 15.626 1.00 94.62 85 ARG A O 1
ATOM 696 N N . ILE A 1 86 ? 4.923 -1.876 16.237 1.00 93.38 86 ILE A N 1
ATOM 697 C CA . ILE A 1 86 ? 4.200 -2.848 17.063 1.00 93.38 86 ILE A CA 1
ATOM 698 C C . ILE A 1 86 ? 2.725 -2.916 16.659 1.00 93.38 86 ILE A C 1
ATOM 700 O O . ILE A 1 86 ? 2.178 -1.981 16.074 1.00 93.38 86 ILE A O 1
ATOM 704 N N . SER A 1 87 ? 2.059 -4.027 16.978 1.00 92.06 87 SER A N 1
ATOM 705 C CA . SER A 1 87 ? 0.610 -4.161 16.791 1.00 92.06 87 SER A CA 1
ATOM 706 C C . SER A 1 87 ? -0.134 -3.412 17.897 1.00 92.06 87 SER A C 1
ATOM 708 O O . SER A 1 87 ? -0.326 -3.934 18.996 1.00 92.06 87 SER A O 1
ATOM 710 N N . VAL A 1 88 ? -0.552 -2.184 17.598 1.00 91.31 88 VAL A N 1
ATOM 711 C CA . VAL A 1 88 ? -1.353 -1.352 18.503 1.00 91.31 88 VAL A CA 1
ATOM 712 C C . VAL A 1 88 ? -2.793 -1.870 18.548 1.00 91.31 88 VAL A C 1
ATOM 714 O O . VAL A 1 88 ? -3.387 -2.165 17.515 1.00 91.31 88 VAL A O 1
ATOM 717 N N . ARG A 1 89 ? -3.347 -1.987 19.758 1.00 92.69 89 ARG A N 1
ATOM 718 C CA . ARG A 1 89 ? -4.735 -2.414 20.029 1.00 92.69 89 ARG A CA 1
ATOM 719 C C . ARG A 1 89 ? -5.465 -1.433 20.949 1.00 92.69 89 ARG A C 1
ATOM 721 O O . ARG A 1 89 ? -6.399 -1.795 21.644 1.00 92.69 89 ARG A O 1
ATOM 728 N N . ASN A 1 90 ? -4.993 -0.196 20.999 1.00 93.69 90 ASN A N 1
ATOM 729 C CA . ASN A 1 90 ? -5.617 0.879 21.752 1.00 93.69 90 ASN A CA 1
ATOM 730 C C . ASN A 1 90 ? -5.549 2.138 20.891 1.00 93.69 90 ASN A C 1
ATOM 732 O O . ASN A 1 90 ? -4.466 2.682 20.671 1.00 93.69 90 ASN A O 1
ATOM 736 N N . PHE A 1 91 ? -6.690 2.539 20.339 1.00 92.75 91 PHE A N 1
ATOM 737 C CA . PHE A 1 91 ? -6.782 3.617 19.363 1.00 92.75 91 PHE A CA 1
ATOM 738 C C . PHE A 1 91 ? -7.544 4.795 19.959 1.00 92.75 91 PHE A C 1
ATOM 740 O O . PHE A 1 91 ? -8.538 4.623 20.658 1.00 92.75 91 PHE A O 1
ATOM 747 N N . SER A 1 92 ? -7.089 6.010 19.659 1.00 93.75 92 SER A N 1
ATOM 748 C CA . SER A 1 92 ? -7.857 7.214 19.970 1.00 93.75 92 SER A CA 1
ATOM 749 C C . SER A 1 92 ? -9.041 7.356 19.012 1.00 93.75 92 SER A C 1
ATOM 751 O O . SER A 1 92 ? -8.907 7.028 17.834 1.00 93.75 92 SER A O 1
ATOM 753 N N . SER A 1 93 ? -10.114 8.013 19.449 1.00 89.88 93 SER A N 1
ATOM 754 C CA . SER A 1 93 ? -11.260 8.388 18.604 1.00 89.88 93 SER A CA 1
ATOM 755 C C . SER A 1 93 ? -10.966 9.500 17.583 1.00 89.88 93 SER A C 1
ATOM 757 O O . SER A 1 93 ? -11.867 9.959 16.882 1.00 89.88 93 SER A O 1
ATOM 759 N N . LYS A 1 94 ? -9.711 9.963 17.481 1.00 94.00 94 LYS A N 1
ATOM 760 C CA . LYS A 1 94 ? -9.307 11.003 16.534 1.00 94.00 94 LYS A CA 1
ATOM 761 C C . LYS A 1 94 ? -9.545 10.537 15.098 1.00 94.00 94 LYS A C 1
ATOM 763 O O . LYS A 1 94 ? -9.102 9.462 14.697 1.00 94.00 94 LYS A O 1
ATOM 768 N N . GLN A 1 95 ? -10.189 11.394 14.310 1.00 89.62 95 GLN A N 1
ATOM 769 C CA . GLN A 1 95 ? -10.430 11.125 12.900 1.00 89.62 95 GLN A CA 1
ATOM 770 C C . GLN A 1 95 ? -9.110 10.961 12.134 1.00 89.62 95 GLN A C 1
ATOM 772 O O . GLN A 1 95 ? -8.166 11.740 12.300 1.00 89.62 95 GLN A O 1
ATOM 777 N N . VAL A 1 96 ? -9.063 9.942 11.277 1.00 93.44 96 VAL A N 1
ATOM 778 C CA . VAL A 1 96 ? -7.913 9.668 10.415 1.00 93.44 96 VAL A CA 1
ATOM 779 C C . VAL A 1 96 ? -7.970 10.568 9.185 1.00 93.44 96 VAL A C 1
ATOM 781 O O . VAL A 1 96 ? -8.975 10.602 8.471 1.00 93.44 96 VAL A O 1
ATOM 784 N N . ASP A 1 97 ? -6.870 11.267 8.922 1.00 94.12 97 ASP A N 1
ATOM 785 C CA . ASP A 1 97 ? -6.684 12.034 7.695 1.00 94.12 97 ASP A CA 1
ATOM 786 C C . ASP A 1 97 ? -6.568 11.083 6.498 1.00 94.12 97 ASP A C 1
ATOM 788 O O . ASP A 1 97 ? -5.619 10.302 6.386 1.00 94.12 97 ASP A O 1
ATOM 792 N N . ILE A 1 98 ? -7.549 11.150 5.598 1.00 91.06 98 ILE A N 1
ATOM 793 C CA . ILE A 1 98 ? -7.622 10.256 4.444 1.00 91.06 98 ILE A CA 1
ATOM 794 C C . ILE A 1 98 ? -6.462 10.466 3.472 1.00 91.06 98 ILE A C 1
ATOM 796 O O . ILE A 1 98 ? -6.054 9.507 2.827 1.00 91.06 98 ILE A O 1
ATOM 800 N N . GLN A 1 99 ? -5.897 11.673 3.392 1.00 90.75 99 GLN A N 1
ATOM 801 C CA . GLN A 1 99 ? -4.771 11.938 2.498 1.00 90.75 99 GLN A CA 1
ATOM 802 C C . GLN A 1 99 ? -3.524 11.181 2.959 1.00 90.75 99 GLN A C 1
ATOM 804 O O . GLN A 1 99 ? -2.831 10.584 2.143 1.00 90.75 99 GLN A O 1
ATOM 809 N N . LYS A 1 100 ? -3.298 11.089 4.275 1.00 92.38 100 LYS A N 1
ATOM 810 C CA . LYS A 1 100 ? -2.203 10.281 4.838 1.00 92.38 100 LYS A CA 1
ATOM 811 C C . LYS A 1 100 ? -2.392 8.789 4.586 1.00 92.38 100 LYS A C 1
ATOM 813 O O . LYS A 1 100 ? -1.420 8.079 4.354 1.00 92.38 100 LYS A O 1
ATOM 818 N N . VAL A 1 101 ? -3.636 8.311 4.623 1.00 91.38 101 VAL A N 1
ATOM 819 C CA . VAL A 1 101 ? -3.956 6.915 4.287 1.0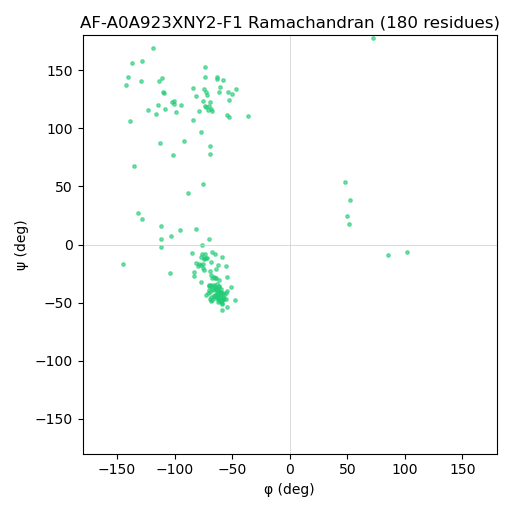0 91.38 101 VAL A CA 1
ATOM 820 C C . VAL A 1 101 ? -3.671 6.646 2.813 1.00 91.38 101 VAL A C 1
ATOM 822 O O . VAL A 1 101 ? -3.041 5.643 2.501 1.00 91.38 101 VAL A O 1
ATOM 825 N N . ILE A 1 102 ? -4.076 7.551 1.917 1.00 86.88 102 ILE A N 1
ATOM 826 C CA . ILE A 1 102 ? -3.792 7.444 0.480 1.00 86.88 102 ILE A CA 1
ATOM 827 C C . ILE A 1 102 ? -2.279 7.415 0.233 1.00 86.88 102 ILE A C 1
ATOM 829 O O . ILE A 1 102 ? -1.804 6.500 -0.429 1.00 86.88 102 ILE A O 1
ATOM 833 N N . GLN A 1 103 ? -1.512 8.319 0.846 1.00 85.12 103 GLN A N 1
ATOM 834 C CA . GLN A 1 103 ? -0.046 8.324 0.744 1.00 85.12 103 GLN A CA 1
ATOM 835 C C . GLN A 1 103 ? 0.582 7.012 1.240 1.00 85.12 103 GLN A C 1
ATOM 837 O O . GLN A 1 103 ? 1.490 6.475 0.610 1.00 85.12 103 GLN A O 1
ATOM 842 N N . ALA A 1 104 ? 0.094 6.456 2.353 1.00 89.12 104 ALA A N 1
ATOM 843 C CA . ALA A 1 104 ? 0.574 5.169 2.853 1.00 89.12 104 ALA A CA 1
ATOM 844 C C . ALA A 1 104 ? 0.275 4.018 1.873 1.00 89.12 104 ALA A C 1
ATOM 846 O O . ALA A 1 104 ? 1.114 3.139 1.678 1.00 89.12 104 ALA A O 1
ATOM 847 N N . ILE A 1 105 ? -0.898 4.040 1.235 1.00 85.50 105 ILE A N 1
ATOM 848 C CA . ILE A 1 105 ? -1.286 3.075 0.200 1.00 85.50 105 ILE A CA 1
ATOM 849 C C . ILE A 1 105 ? -0.389 3.210 -1.039 1.00 85.50 105 ILE A C 1
ATOM 851 O O . ILE A 1 105 ? 0.073 2.196 -1.555 1.00 85.50 105 ILE A O 1
ATOM 855 N N . GLU A 1 106 ? -0.092 4.431 -1.486 1.00 80.44 106 GLU A N 1
ATOM 856 C CA . GLU A 1 106 ? 0.798 4.692 -2.629 1.00 80.44 106 GLU A CA 1
ATOM 857 C C . GLU A 1 106 ? 2.210 4.135 -2.401 1.00 80.44 106 GLU A C 1
ATOM 859 O O . GLU A 1 106 ? 2.808 3.567 -3.318 1.00 80.44 106 GLU A O 1
ATOM 864 N N . VAL A 1 107 ? 2.723 4.241 -1.168 1.00 82.50 107 VAL A N 1
ATOM 865 C CA . VAL A 1 107 ? 3.999 3.628 -0.765 1.00 82.50 107 VAL A CA 1
ATOM 866 C C . VAL A 1 107 ? 3.892 2.102 -0.755 1.00 82.50 107 VAL A C 1
ATOM 868 O O . VAL A 1 107 ? 4.746 1.428 -1.328 1.00 82.50 107 VAL A O 1
ATOM 871 N N . ALA A 1 108 ? 2.838 1.538 -0.154 1.00 83.19 108 ALA A N 1
ATOM 872 C CA . ALA A 1 108 ? 2.632 0.088 -0.097 1.00 83.19 108 ALA A CA 1
ATOM 873 C C . ALA A 1 108 ? 2.490 -0.549 -1.492 1.00 83.19 108 ALA A C 1
ATOM 875 O O . ALA A 1 108 ? 2.901 -1.685 -1.704 1.00 83.19 108 ALA A O 1
ATOM 876 N N . GLN A 1 109 ? 1.956 0.182 -2.467 1.00 75.31 109 GLN A N 1
ATOM 877 C CA . GLN A 1 109 ? 1.823 -0.280 -3.851 1.00 75.31 109 GLN A CA 1
ATOM 878 C C . GLN A 1 109 ? 3.150 -0.354 -4.620 1.00 75.31 109 GLN A C 1
ATOM 880 O O . GLN A 1 109 ? 3.176 -0.944 -5.696 1.00 75.31 109 GLN A O 1
ATOM 885 N N . GLN A 1 110 ? 4.244 0.212 -4.096 1.00 73.88 110 GLN A N 1
ATOM 886 C CA . GLN A 1 110 ? 5.582 0.030 -4.676 1.00 73.88 110 GLN A CA 1
ATOM 887 C C . GLN A 1 110 ? 6.180 -1.349 -4.358 1.00 73.88 110 GLN A C 1
ATOM 889 O O . GLN A 1 110 ? 7.244 -1.687 -4.876 1.00 73.88 110 GLN A O 1
ATOM 894 N N . LEU A 1 111 ? 5.533 -2.138 -3.492 1.00 73.69 111 LEU A N 1
ATOM 895 C CA . LEU A 1 111 ? 5.988 -3.483 -3.157 1.00 73.69 111 LEU A CA 1
ATOM 896 C C . LEU A 1 111 ? 5.954 -4.399 -4.393 1.00 73.69 111 LEU A C 1
ATOM 898 O O . LEU A 1 111 ? 5.026 -4.313 -5.205 1.00 73.69 111 LEU A O 1
ATOM 902 N N . PRO A 1 112 ? 6.939 -5.304 -4.538 1.00 69.44 112 PRO A N 1
ATOM 903 C CA . PRO A 1 112 ? 6.948 -6.255 -5.638 1.00 69.44 112 PRO A CA 1
ATOM 904 C C . PRO A 1 112 ? 5.734 -7.191 -5.553 1.00 69.44 112 PRO A C 1
ATOM 906 O O . PRO A 1 112 ? 5.306 -7.605 -4.476 1.00 69.44 112 PRO A O 1
ATOM 909 N N . SER A 1 113 ? 5.195 -7.551 -6.715 1.00 68.00 113 SER A N 1
ATOM 910 C CA . SER A 1 113 ? 4.136 -8.554 -6.866 1.00 68.00 113 SER A CA 1
ATOM 911 C C . SER A 1 113 ? 4.454 -9.456 -8.056 1.00 68.00 113 SER A C 1
ATOM 913 O O . SER A 1 113 ? 5.184 -9.045 -8.963 1.00 68.00 113 SER A O 1
ATOM 915 N N . ALA A 1 114 ? 3.918 -10.680 -8.069 1.00 63.59 114 ALA A N 1
ATOM 916 C CA . ALA A 1 114 ? 4.150 -11.634 -9.155 1.00 63.59 114 ALA A CA 1
ATOM 917 C C . ALA A 1 114 ? 3.825 -10.998 -10.514 1.00 63.59 114 ALA A C 1
ATOM 919 O O . ALA A 1 114 ? 2.735 -10.455 -10.709 1.00 63.59 114 ALA A O 1
ATOM 920 N N . CYS A 1 115 ? 4.792 -11.013 -11.435 1.00 63.97 115 CYS A N 1
ATOM 921 C CA . CYS A 1 115 ? 4.707 -10.347 -12.741 1.00 63.97 115 CYS A CA 1
ATOM 922 C C . CYS A 1 115 ? 4.251 -8.865 -12.687 1.00 63.97 115 CYS A C 1
ATOM 924 O O . CYS A 1 115 ? 3.706 -8.362 -13.669 1.00 63.97 115 CYS A O 1
ATOM 926 N N . ASN A 1 116 ? 4.451 -8.173 -11.556 1.00 67.75 116 ASN A N 1
ATOM 927 C CA . ASN A 1 116 ? 3.965 -6.818 -11.276 1.00 67.75 116 ASN A CA 1
ATOM 928 C C . ASN A 1 116 ? 2.447 -6.644 -11.520 1.00 67.75 116 ASN A C 1
ATOM 930 O O . ASN A 1 116 ? 1.996 -5.638 -12.073 1.00 67.75 116 ASN A O 1
ATOM 934 N N . ARG A 1 117 ? 1.647 -7.661 -11.169 1.00 67.25 117 ARG A N 1
ATOM 935 C CA . ARG A 1 117 ? 0.186 -7.664 -11.374 1.00 67.25 117 ARG A CA 1
ATOM 936 C C . ARG A 1 117 ? -0.586 -6.822 -10.365 1.00 67.25 117 ARG A C 1
ATOM 938 O O . ARG A 1 117 ? -1.718 -6.467 -10.659 1.00 67.25 117 ARG A O 1
ATOM 945 N N . GLN A 1 118 ? 0.029 -6.486 -9.228 1.00 71.56 118 GLN A N 1
ATOM 946 C CA . GLN A 1 118 ? -0.543 -5.616 -8.191 1.00 71.56 118 GLN A CA 1
ATOM 947 C C . GLN A 1 118 ? -1.990 -6.012 -7.831 1.00 71.56 118 GLN A C 1
ATOM 949 O O . GLN A 1 118 ? -2.892 -5.181 -7.891 1.00 71.56 118 GLN A O 1
ATOM 954 N N . PRO A 1 119 ? -2.238 -7.287 -7.472 1.00 75.19 119 PRO A N 1
ATOM 955 C CA . PRO A 1 119 ? -3.593 -7.828 -7.351 1.00 75.19 119 PRO A CA 1
ATOM 956 C C . PRO A 1 119 ? -4.339 -7.325 -6.109 1.00 75.19 119 PRO A C 1
ATOM 958 O O . PRO A 1 119 ? -5.511 -7.648 -5.938 1.00 75.19 119 PRO A O 1
ATOM 961 N N . CYS A 1 120 ? -3.655 -6.606 -5.214 1.00 82.31 120 CYS A N 1
ATOM 962 C CA . CYS A 1 120 ? -4.212 -6.130 -3.958 1.00 82.31 120 CYS A CA 1
ATOM 963 C C . CYS A 1 120 ? -5.212 -4.998 -4.183 1.00 82.31 120 CYS A C 1
ATOM 965 O O . CYS A 1 120 ? -4.877 -3.957 -4.749 1.00 82.31 120 CYS A O 1
ATOM 967 N N . GLU A 1 121 ? -6.397 -5.151 -3.607 1.00 82.50 121 GLU A N 1
ATOM 968 C CA . GLU A 1 121 ? -7.374 -4.084 -3.459 1.00 82.50 121 GLU A CA 1
ATOM 969 C C . GLU A 1 121 ? -7.504 -3.714 -1.982 1.00 82.50 121 GLU A C 1
ATOM 971 O O . GLU A 1 121 ? -7.408 -4.557 -1.088 1.00 82.50 121 GLU A O 1
ATOM 976 N N . ILE A 1 122 ? -7.696 -2.423 -1.712 1.00 88.69 122 ILE A N 1
ATOM 977 C CA . ILE A 1 122 ? -7.840 -1.910 -0.351 1.00 88.69 122 ILE A CA 1
ATOM 978 C C . ILE A 1 122 ? -9.174 -1.185 -0.255 1.00 88.69 122 ILE A C 1
ATOM 980 O O . ILE A 1 122 ? -9.386 -0.148 -0.885 1.00 88.69 122 ILE A O 1
ATOM 984 N N . ILE A 1 123 ? -10.064 -1.724 0.569 1.00 90.12 123 ILE A N 1
ATOM 985 C CA . ILE A 1 123 ? -11.384 -1.166 0.834 1.00 90.12 123 ILE A CA 1
ATOM 986 C C . ILE A 1 123 ? -11.304 -0.382 2.141 1.00 90.12 123 ILE A C 1
ATOM 988 O O . ILE A 1 123 ? -11.084 -0.945 3.215 1.00 90.12 123 ILE A O 1
ATOM 992 N N . ILE A 1 124 ? -11.477 0.936 2.045 1.00 92.75 124 ILE A N 1
ATOM 993 C CA . ILE A 1 124 ? -11.453 1.840 3.196 1.00 92.75 124 ILE A CA 1
ATOM 994 C C . ILE A 1 124 ? -12.872 2.078 3.700 1.00 92.75 124 ILE A C 1
ATOM 996 O O . ILE A 1 124 ? -13.723 2.616 2.993 1.00 92.75 124 ILE A O 1
ATOM 1000 N N . ILE A 1 125 ? -13.108 1.723 4.958 1.00 92.75 125 ILE A N 1
ATOM 1001 C CA . ILE A 1 125 ? -14.431 1.696 5.569 1.00 92.75 125 ILE A CA 1
ATOM 1002 C C . ILE A 1 125 ? -14.473 2.719 6.699 1.00 92.75 125 ILE A C 1
ATOM 1004 O O . ILE A 1 125 ? -13.807 2.588 7.728 1.00 92.75 125 ILE A O 1
ATOM 1008 N N . LYS A 1 126 ? -15.273 3.764 6.472 1.00 91.50 126 LYS A N 1
ATOM 1009 C CA . LYS A 1 126 ? -15.528 4.860 7.422 1.00 91.50 126 LYS A CA 1
ATOM 1010 C C . LYS A 1 126 ? -16.888 4.762 8.105 1.00 91.50 126 LYS A C 1
ATOM 1012 O O . LYS A 1 126 ? -17.068 5.334 9.169 1.00 91.50 126 LYS A O 1
ATOM 1017 N N . ASN A 1 127 ? -17.849 4.087 7.478 1.00 92.56 127 ASN A N 1
ATOM 1018 C CA . ASN A 1 127 ? -19.204 3.975 8.004 1.00 92.56 127 ASN A CA 1
ATOM 1019 C C . ASN A 1 127 ? -19.204 3.098 9.267 1.00 92.56 127 ASN A C 1
ATOM 1021 O O . ASN A 1 127 ? -18.780 1.946 9.215 1.00 92.56 127 ASN A O 1
ATOM 1025 N N . GLU A 1 128 ? -19.681 3.647 10.383 1.00 91.12 128 GLU A N 1
ATOM 1026 C CA . GLU A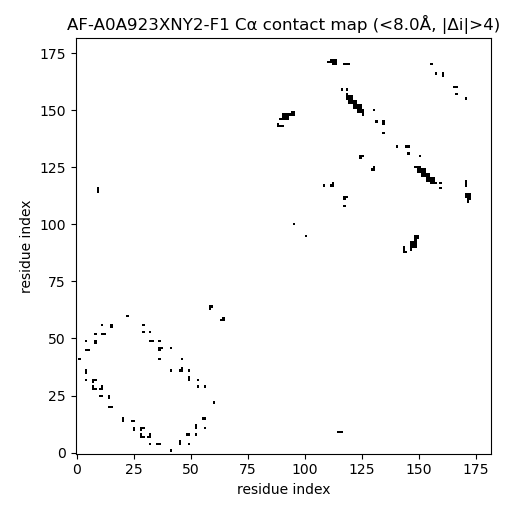 1 128 ? -19.664 2.971 11.687 1.00 91.12 128 GLU A CA 1
ATOM 1027 C C . GLU A 1 128 ? -20.484 1.677 11.710 1.00 91.12 128 GLU A C 1
ATOM 1029 O O . GLU A 1 128 ? -20.063 0.700 12.326 1.00 91.12 128 GLU A O 1
ATOM 1034 N N . GLN A 1 129 ? -21.614 1.634 11.003 1.00 93.00 129 GLN A N 1
ATOM 1035 C CA . GLN A 1 129 ? -22.461 0.446 10.949 1.00 93.00 129 GLN A CA 1
ATOM 1036 C C . GLN A 1 129 ? -21.770 -0.694 10.191 1.00 93.00 129 GLN A C 1
ATOM 1038 O O . GLN A 1 129 ? -21.644 -1.790 10.729 1.00 93.00 129 GLN A O 1
ATOM 1043 N N . ILE A 1 130 ? -21.227 -0.413 9.001 1.00 93.44 130 ILE A N 1
ATOM 1044 C CA . ILE A 1 130 ? -20.484 -1.411 8.212 1.00 93.44 130 ILE A CA 1
ATOM 1045 C C . ILE A 1 130 ? -19.243 -1.887 8.978 1.00 93.44 130 ILE A C 1
ATOM 1047 O O . ILE A 1 130 ? -18.938 -3.078 8.992 1.00 93.44 130 ILE A O 1
ATOM 1051 N N . LYS A 1 131 ? -18.520 -0.975 9.648 1.00 92.56 131 LYS A N 1
ATOM 1052 C CA . LYS A 1 131 ? -17.380 -1.355 10.496 1.00 92.56 131 LYS A CA 1
ATOM 1053 C C . LYS A 1 131 ? -17.807 -2.320 11.594 1.00 92.56 131 LYS A C 1
ATOM 1055 O O . LYS A 1 131 ? -17.133 -3.325 11.784 1.00 92.56 131 LYS A O 1
ATOM 1060 N N . LYS A 1 132 ? -18.896 -2.020 12.306 1.00 90.94 132 LYS A N 1
ATOM 1061 C CA . LYS A 1 132 ? -19.404 -2.875 13.381 1.00 90.94 132 LYS A CA 1
ATOM 1062 C C . LYS A 1 132 ? -19.729 -4.275 12.861 1.00 90.94 132 LYS A C 1
ATOM 1064 O O . LYS A 1 132 ? -19.198 -5.238 13.395 1.00 90.94 132 LYS A O 1
ATOM 1069 N N . GLU A 1 133 ? -20.497 -4.373 11.778 1.00 92.94 133 GLU A N 1
ATOM 1070 C CA . GLU A 1 133 ? -20.865 -5.656 11.165 1.00 92.94 133 GLU A CA 1
ATOM 1071 C C . GLU A 1 133 ? -19.630 -6.487 10.773 1.00 92.94 133 GLU A C 1
ATOM 1073 O O . GLU A 1 133 ? -19.562 -7.680 11.059 1.00 92.94 133 GLU A O 1
ATOM 1078 N N . LEU A 1 134 ? -18.610 -5.860 10.179 1.00 92.38 134 LEU A N 1
ATOM 1079 C CA . LEU A 1 134 ? -17.368 -6.548 9.810 1.00 92.38 134 LEU A CA 1
ATOM 1080 C C . LEU A 1 134 ? -16.518 -6.952 11.018 1.00 92.38 134 LEU A C 1
ATOM 1082 O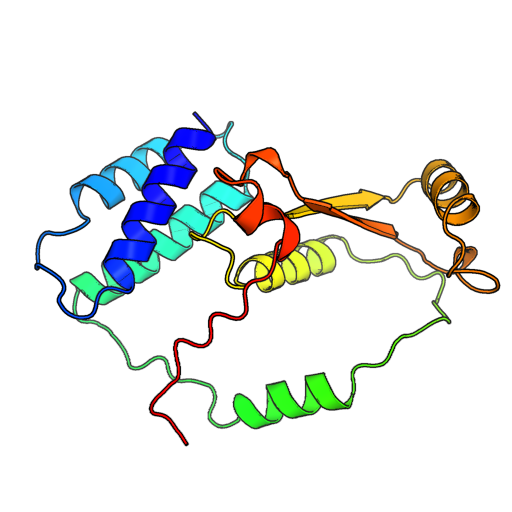 O . LEU A 1 134 ? -15.902 -8.019 11.016 1.00 92.38 134 LEU A O 1
ATOM 1086 N N . LEU A 1 135 ? -16.453 -6.100 12.041 1.00 91.12 135 LEU A N 1
ATOM 1087 C CA . LEU A 1 135 ? -15.712 -6.395 13.262 1.00 91.12 135 LEU A CA 1
ATOM 1088 C C . LEU A 1 135 ? -16.378 -7.524 14.057 1.00 91.12 135 LEU A C 1
ATOM 1090 O O . LEU A 1 135 ? -15.653 -8.348 14.607 1.00 91.12 135 LEU A O 1
ATOM 1094 N N . ASP A 1 136 ? -17.708 -7.615 14.054 1.00 89.31 136 ASP A N 1
ATOM 1095 C CA . ASP A 1 136 ? -18.455 -8.689 14.719 1.00 89.31 136 ASP A CA 1
ATOM 1096 C C . ASP A 1 136 ? -18.163 -10.069 14.091 1.00 89.31 136 ASP A C 1
ATOM 1098 O O . ASP A 1 136 ? -18.167 -11.085 14.786 1.00 89.31 136 ASP A O 1
ATOM 1102 N N . ILE A 1 137 ? -17.836 -10.114 12.793 1.00 89.88 137 ILE A N 1
ATOM 1103 C CA . ILE A 1 137 ? -17.416 -11.342 12.091 1.00 89.88 137 ILE A CA 1
ATOM 1104 C C . ILE A 1 137 ? -15.955 -11.709 12.415 1.00 89.88 137 ILE A C 1
ATOM 1106 O O . ILE A 1 137 ? -15.584 -12.883 12.437 1.00 89.88 137 ILE A O 1
ATOM 1110 N N . HIS A 1 138 ? -15.090 -10.720 12.650 1.00 85.06 138 HIS A N 1
ATOM 1111 C CA . HIS A 1 138 ? -13.651 -10.935 12.791 1.00 85.06 138 HIS A CA 1
ATOM 1112 C C . HIS A 1 138 ? -13.244 -11.346 14.221 1.00 85.06 138 HIS A C 1
ATOM 1114 O O . HIS A 1 138 ? -13.130 -10.520 15.127 1.00 85.06 138 HIS A O 1
ATOM 1120 N N . CYS A 1 139 ? -12.881 -12.618 14.407 1.00 78.19 139 CYS A N 1
ATOM 1121 C CA . CYS A 1 139 ? -12.598 -13.216 15.722 1.00 78.19 139 CYS A CA 1
ATOM 1122 C C . CYS A 1 139 ? -11.338 -12.693 16.455 1.00 78.19 139 CYS A C 1
ATOM 1124 O O . CYS A 1 139 ? -11.091 -13.081 17.592 1.00 78.19 139 CYS A O 1
ATOM 1126 N N . GLY A 1 140 ? -10.515 -11.839 15.832 1.00 83.12 140 GLY A N 1
ATOM 1127 C CA . GLY A 1 140 ? -9.232 -11.374 16.387 1.00 83.12 140 GLY A CA 1
ATOM 1128 C C . GLY A 1 140 ? -9.221 -9.954 16.970 1.00 83.12 140 GLY A C 1
ATOM 1129 O O . GLY A 1 140 ? -8.142 -9.437 17.263 1.00 83.12 140 GLY A O 1
ATOM 1130 N N . ASN A 1 141 ? -10.374 -9.284 17.078 1.00 88.38 141 ASN A N 1
ATOM 1131 C CA . ASN A 1 141 ? -10.453 -7.872 17.495 1.00 88.38 141 ASN A CA 1
ATOM 1132 C C . ASN A 1 141 ? -11.108 -7.641 18.871 1.00 88.38 141 ASN A C 1
ATOM 1134 O O . ASN A 1 141 ? -11.326 -6.489 19.268 1.00 88.38 141 ASN A O 1
ATOM 1138 N N . THR A 1 142 ? -11.439 -8.717 19.589 1.00 86.25 142 THR A N 1
ATOM 1139 C CA . THR A 1 142 ? -12.182 -8.657 20.850 1.00 86.25 142 THR A CA 1
ATOM 1140 C C . THR A 1 142 ? -11.511 -7.706 21.839 1.00 86.25 142 THR A C 1
ATOM 1142 O O . THR A 1 142 ? -10.301 -7.752 22.053 1.00 86.25 142 THR A O 1
ATOM 1145 N N . GLY A 1 143 ? -12.304 -6.816 22.435 1.00 84.56 143 GLY A N 1
ATOM 1146 C CA . GLY A 1 143 ? -11.835 -5.850 23.430 1.00 84.56 143 GLY A CA 1
ATOM 1147 C C . GLY A 1 143 ? -11.247 -4.550 22.870 1.00 84.56 143 GLY A C 1
ATOM 1148 O O . GLY A 1 143 ? -11.061 -3.623 23.649 1.00 84.56 143 GLY A O 1
ATOM 1149 N N . PHE A 1 144 ? -11.010 -4.424 21.557 1.00 89.94 144 PHE A N 1
ATOM 1150 C CA . PHE A 1 144 ? -10.447 -3.184 20.994 1.00 89.94 144 PHE A CA 1
ATOM 1151 C C . PHE A 1 144 ? -10.936 -2.778 19.600 1.00 89.94 144 PHE A C 1
ATOM 1153 O O . PHE A 1 144 ? -10.736 -1.628 19.218 1.00 89.94 144 PHE A O 1
ATOM 1160 N N . GLY A 1 145 ? -11.555 -3.674 18.823 1.00 86.25 145 GLY A N 1
ATOM 1161 C CA . GLY A 1 145 ? -11.943 -3.388 17.435 1.00 86.25 145 GLY A CA 1
ATOM 1162 C C . GLY A 1 145 ? -12.804 -2.130 17.291 1.00 86.25 145 GLY A C 1
ATOM 1163 O O . GLY A 1 145 ? -12.561 -1.308 16.412 1.00 86.25 145 GLY A O 1
ATOM 1164 N N . HIS A 1 146 ? -13.739 -1.934 18.223 1.00 88.31 146 HIS A N 1
ATOM 1165 C CA . HIS A 1 146 ? -14.627 -0.769 18.292 1.00 88.31 146 HIS A CA 1
ATOM 1166 C C . HIS A 1 146 ? -13.900 0.572 18.505 1.00 88.31 146 HIS A C 1
ATOM 1168 O O . HIS A 1 146 ? -14.480 1.622 18.251 1.00 88.31 146 HIS A O 1
ATOM 1174 N N . LEU A 1 147 ? -12.639 0.560 18.954 1.00 91.69 147 LEU A N 1
ATOM 1175 C CA . LEU A 1 147 ? -11.833 1.771 19.123 1.00 91.69 147 LEU A CA 1
ATOM 1176 C C . LEU A 1 147 ? -11.266 2.281 17.790 1.00 91.69 147 LEU A C 1
ATOM 1178 O O . LEU A 1 147 ? -10.820 3.424 17.720 1.00 91.69 147 LEU A O 1
ATOM 1182 N N . ALA A 1 148 ? -11.243 1.454 16.739 1.00 91.50 148 ALA A N 1
ATOM 1183 C CA . ALA A 1 148 ? -10.626 1.810 15.468 1.00 91.50 148 ALA A CA 1
ATOM 1184 C C . ALA A 1 148 ? -11.458 2.875 14.710 1.00 91.50 148 ALA A C 1
ATOM 1186 O O . ALA A 1 148 ? -12.573 2.592 14.249 1.00 91.50 148 ALA A O 1
ATOM 1187 N N . PRO A 1 149 ? -10.921 4.094 14.493 1.00 91.38 149 PRO A N 1
ATOM 1188 C CA . PRO A 1 149 ? -11.650 5.154 13.789 1.00 91.38 149 PRO A CA 1
ATOM 1189 C C . PRO A 1 149 ? -11.836 4.851 12.293 1.00 91.38 149 PRO A C 1
ATOM 1191 O O . PRO A 1 149 ? -12.763 5.362 11.667 1.00 91.38 149 PRO A O 1
ATOM 1194 N N . LEU A 1 150 ? -10.989 3.995 11.718 1.00 93.75 150 LEU A N 1
ATOM 1195 C CA . LEU A 1 150 ? -11.000 3.608 10.311 1.00 93.75 150 LEU A CA 1
ATOM 1196 C C . LEU A 1 150 ? -1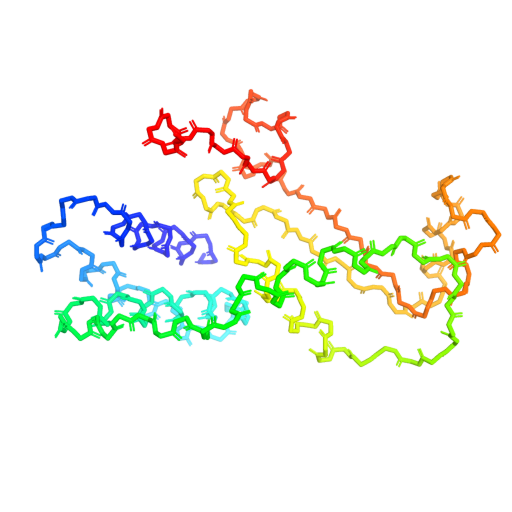0.664 2.120 10.186 1.00 93.75 150 LEU A C 1
ATOM 1198 O O . LEU A 1 150 ? -9.725 1.658 10.833 1.00 93.75 150 LEU A O 1
ATOM 1202 N N . LEU A 1 151 ? -11.384 1.398 9.328 1.00 93.69 151 LEU A N 1
ATOM 1203 C CA . LEU A 1 151 ? -11.065 0.014 8.980 1.00 93.69 151 LEU A CA 1
ATOM 1204 C C . LEU A 1 151 ? -10.574 -0.044 7.529 1.00 93.69 151 LEU A C 1
ATOM 1206 O O . LEU A 1 151 ? -11.198 0.528 6.637 1.00 93.69 151 LEU A O 1
ATOM 1210 N N . ALA A 1 152 ? -9.453 -0.725 7.300 1.00 93.19 152 ALA A N 1
ATOM 1211 C CA . ALA A 1 152 ? -8.950 -1.042 5.969 1.00 93.19 152 ALA A CA 1
ATOM 1212 C C . ALA A 1 152 ? -9.007 -2.559 5.783 1.00 93.19 152 ALA A C 1
ATOM 1214 O O . ALA A 1 152 ? -8.386 -3.296 6.548 1.00 93.19 152 ALA A O 1
ATOM 1215 N N . VAL A 1 153 ? -9.759 -3.014 4.785 1.00 91.00 153 VAL A N 1
ATOM 1216 C CA . VAL A 1 153 ? -9.820 -4.426 4.397 1.00 91.00 153 VAL A CA 1
ATOM 1217 C C . VAL A 1 153 ? -8.968 -4.595 3.152 1.00 91.00 153 VAL A C 1
ATOM 1219 O O . VAL A 1 1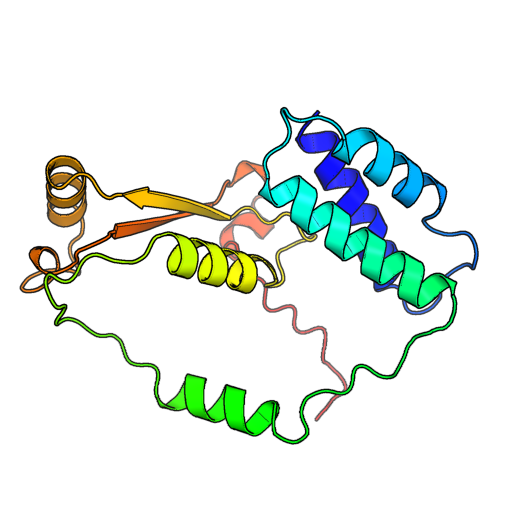53 ? -9.194 -3.913 2.154 1.00 91.00 153 VAL A O 1
ATOM 1222 N N . ILE A 1 154 ? -7.975 -5.476 3.229 1.00 89.56 154 ILE A N 1
ATOM 1223 C CA . ILE A 1 154 ? -7.094 -5.792 2.107 1.00 89.56 154 ILE A CA 1
ATOM 1224 C C . ILE A 1 154 ? -7.572 -7.109 1.510 1.00 89.56 154 ILE A C 1
ATOM 1226 O O . ILE A 1 154 ? -7.629 -8.126 2.200 1.00 89.56 154 ILE A O 1
ATOM 1230 N N . THR A 1 155 ? -7.923 -7.076 0.234 1.00 86.38 155 THR A N 1
ATOM 1231 C CA . THR A 1 155 ? -8.297 -8.245 -0.561 1.00 86.38 155 THR A CA 1
ATOM 1232 C C . THR A 1 155 ? -7.322 -8.381 -1.723 1.00 86.38 155 THR A C 1
ATOM 1234 O O . THR A 1 155 ? -6.506 -7.494 -1.974 1.00 86.38 155 THR A O 1
ATOM 1237 N N . PHE A 1 156 ? -7.367 -9.505 -2.431 1.00 80.12 156 PHE A N 1
ATOM 1238 C CA . PHE A 1 156 ? -6.635 -9.652 -3.681 1.00 80.12 156 PHE A CA 1
ATOM 1239 C C . PHE A 1 156 ? -7.466 -10.423 -4.700 1.00 80.12 156 PHE A C 1
ATOM 1241 O O . PHE A 1 156 ? -8.201 -11.345 -4.333 1.00 80.12 156 PHE A O 1
ATOM 1248 N N . ASP A 1 157 ? -7.347 -10.052 -5.973 1.00 76.19 157 ASP A N 1
ATOM 1249 C CA . ASP A 1 157 ? -7.998 -10.778 -7.060 1.00 76.19 157 ASP A CA 1
ATOM 1250 C C . ASP A 1 157 ? -7.207 -12.046 -7.402 1.00 76.19 157 ASP A C 1
ATOM 1252 O O . ASP A 1 157 ? -6.070 -11.994 -7.878 1.00 76.19 157 ASP A O 1
ATOM 1256 N N . LYS A 1 158 ? -7.823 -13.209 -7.175 1.00 69.75 158 LYS A N 1
ATOM 1257 C CA . LYS A 1 158 ? -7.239 -14.510 -7.526 1.00 69.75 158 LYS A CA 1
ATOM 1258 C C . LYS A 1 158 ? -7.143 -14.717 -9.038 1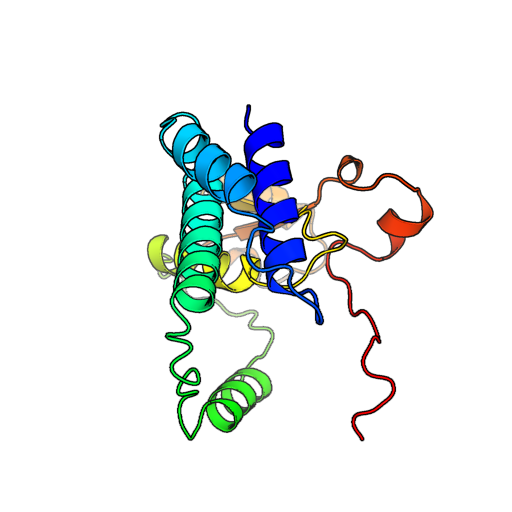.00 69.75 158 LYS A C 1
ATOM 1260 O O . LYS A 1 158 ? -6.253 -15.432 -9.484 1.00 69.75 158 LYS A O 1
ATOM 1265 N N . ASN A 1 159 ? -8.000 -14.071 -9.829 1.00 68.81 159 ASN A N 1
ATOM 1266 C CA . ASN A 1 159 ? -7.981 -14.181 -11.292 1.00 68.81 159 ASN A CA 1
ATOM 1267 C C . ASN A 1 159 ? -6.820 -13.412 -11.925 1.00 68.81 159 ASN A C 1
ATOM 1269 O O . ASN A 1 159 ? -6.510 -13.617 -13.097 1.00 68.81 159 ASN A O 1
ATOM 1273 N N . ALA A 1 160 ? -6.129 -12.574 -11.149 1.00 61.78 160 ALA A N 1
ATOM 1274 C CA . ALA A 1 160 ? -4.853 -12.020 -11.566 1.00 61.78 160 ALA A CA 1
ATOM 1275 C C . ALA A 1 160 ? -3.772 -13.111 -11.715 1.00 61.78 160 ALA A C 1
ATOM 1277 O O . ALA A 1 160 ? -2.684 -12.818 -12.201 1.00 61.78 160 ALA A O 1
ATOM 1278 N N . PHE A 1 161 ? -4.019 -14.365 -11.322 1.00 62.78 161 PHE A N 1
ATOM 1279 C CA . PHE A 1 161 ? -3.062 -15.464 -11.430 1.00 62.78 161 PHE A CA 1
ATOM 1280 C C . PHE A 1 161 ? -3.452 -16.482 -12.507 1.00 62.78 161 PHE A C 1
ATOM 1282 O O . PHE A 1 161 ? -4.592 -16.930 -12.565 1.00 62.78 161 PHE A O 1
ATOM 1289 N N . PHE A 1 162 ? -2.503 -16.831 -13.389 1.00 54.72 162 PHE A N 1
ATOM 1290 C CA . PHE A 1 162 ? -2.764 -17.715 -14.539 1.00 54.72 162 PHE A CA 1
ATOM 1291 C C . PHE A 1 162 ? -2.716 -19.207 -14.182 1.00 54.72 162 PHE A C 1
ATOM 1293 O O . PHE A 1 162 ? -3.291 -20.018 -14.903 1.00 54.72 162 PHE A O 1
ATOM 1300 N N . GLN A 1 163 ? -2.019 -19.587 -13.108 1.00 53.16 163 GLN A N 1
ATOM 1301 C CA . GLN A 1 163 ? -1.886 -20.979 -12.673 1.00 53.16 163 GLN A CA 1
ATOM 1302 C C . GLN A 1 163 ? -2.228 -21.109 -11.188 1.00 53.16 163 GLN A C 1
ATOM 1304 O O . GLN A 1 163 ? -1.817 -20.273 -10.385 1.00 53.16 163 GLN A O 1
ATOM 1309 N N . ALA A 1 164 ? -2.928 -22.188 -10.820 1.00 51.03 164 ALA A N 1
ATOM 1310 C CA . ALA A 1 164 ? -3.333 -22.482 -9.439 1.00 51.03 164 ALA A CA 1
ATOM 1311 C C . ALA A 1 164 ? -2.148 -22.501 -8.451 1.00 51.03 164 ALA A C 1
ATOM 1313 O O . ALA A 1 164 ? -2.294 -22.143 -7.287 1.00 51.03 164 ALA A O 1
ATOM 1314 N N . ASN A 1 165 ? -0.953 -22.835 -8.941 1.00 51.88 165 ASN A N 1
ATOM 1315 C CA . ASN A 1 165 ? 0.265 -22.899 -8.138 1.00 51.88 165 ASN A CA 1
ATOM 1316 C C . ASN A 1 165 ? 0.811 -21.501 -7.774 1.00 51.88 165 ASN A C 1
ATOM 1318 O O . ASN A 1 165 ? 1.555 -21.378 -6.809 1.00 51.88 165 ASN A O 1
ATOM 1322 N N . GLU A 1 166 ? 0.462 -20.446 -8.527 1.00 50.03 166 GLU A N 1
ATOM 1323 C CA . GLU A 1 166 ? 0.868 -19.062 -8.220 1.00 50.03 166 GLU A CA 1
ATOM 1324 C C . GLU A 1 166 ? -0.056 -18.407 -7.179 1.00 50.03 166 GLU A C 1
ATOM 1326 O O . GLU A 1 166 ? 0.370 -17.506 -6.460 1.00 50.03 166 GLU A O 1
ATOM 1331 N N . SER A 1 167 ? -1.320 -18.841 -7.089 1.00 50.03 167 SER A N 1
ATOM 1332 C CA . SER A 1 167 ? -2.323 -18.232 -6.202 1.00 50.03 167 SER A CA 1
ATOM 1333 C C . SER A 1 167 ? -2.159 -18.582 -4.720 1.00 50.03 167 SER A C 1
ATOM 1335 O O . SER A 1 167 ? -2.655 -17.839 -3.871 1.00 50.03 167 SER A O 1
ATOM 1337 N N . ASP A 1 168 ? -1.457 -19.673 -4.402 1.00 50.91 168 ASP A N 1
ATOM 1338 C CA . ASP A 1 168 ? -1.246 -20.131 -3.021 1.00 50.91 168 ASP A CA 1
ATOM 1339 C C . ASP A 1 168 ? -0.127 -19.358 -2.298 1.00 50.91 168 ASP A C 1
ATOM 1341 O O . ASP A 1 168 ? -0.096 -19.311 -1.069 1.00 50.91 168 ASP A O 1
ATOM 1345 N N . SER A 1 169 ? 0.746 -18.674 -3.047 1.00 51.69 169 SER A N 1
ATOM 1346 C CA . SER A 1 169 ? 1.844 -17.844 -2.523 1.00 51.69 169 SER A CA 1
ATOM 1347 C C . SER A 1 169 ? 1.373 -16.527 -1.887 1.00 51.69 169 SER A C 1
ATOM 1349 O O . SER A 1 169 ? 2.150 -15.836 -1.229 1.00 51.69 169 SER A O 1
ATOM 1351 N N . GLY A 1 170 ? 0.102 -16.156 -2.082 1.00 53.12 170 GLY A N 1
ATOM 1352 C CA . GLY A 1 170 ? -0.426 -14.844 -1.710 1.00 53.12 170 GLY A CA 1
ATOM 1353 C C . GLY A 1 170 ? 0.066 -13.708 -2.627 1.00 53.12 170 GLY A C 1
ATOM 1354 O O . GLY A 1 170 ? 0.838 -13.925 -3.560 1.00 53.12 170 GLY A O 1
ATOM 1355 N N . PRO A 1 171 ? -0.393 -12.463 -2.404 1.00 51.28 171 PRO A N 1
ATOM 1356 C CA . PRO A 1 171 ? -0.117 -11.344 -3.310 1.00 51.28 171 PRO A CA 1
ATOM 1357 C C . PRO A 1 171 ? 1.317 -10.789 -3.226 1.00 51.28 171 PRO A C 1
ATOM 1359 O O . PRO A 1 171 ? 1.721 -10.010 -4.092 1.00 51.28 171 PRO A O 1
ATOM 1362 N N . PHE A 1 172 ? 2.079 -11.175 -2.199 1.00 50.41 172 PHE A N 1
ATOM 1363 C CA . PHE A 1 172 ? 3.445 -10.718 -1.960 1.00 50.41 172 PHE A CA 1
ATOM 1364 C C . PHE A 1 172 ? 4.422 -11.857 -2.242 1.00 50.41 172 PHE A C 1
ATOM 1366 O O . PHE A 1 172 ? 4.406 -12.873 -1.556 1.00 50.41 172 PHE A O 1
ATOM 1373 N N . MET A 1 173 ? 5.288 -11.670 -3.238 1.00 49.94 173 MET A N 1
ATOM 1374 C CA . MET A 1 173 ? 6.346 -12.623 -3.566 1.00 49.94 173 MET A CA 1
ATOM 1375 C C . MET A 1 173 ? 7.672 -12.133 -2.989 1.00 49.94 173 MET A C 1
ATOM 1377 O O . MET A 1 173 ? 8.130 -11.039 -3.314 1.00 49.94 173 MET A O 1
ATOM 1381 N N . LEU A 1 174 ? 8.305 -12.967 -2.166 1.00 40.75 174 LEU A N 1
ATOM 1382 C CA . LEU A 1 174 ? 9.743 -12.901 -1.923 1.00 40.75 174 LEU A CA 1
ATOM 1383 C C . LEU A 1 174 ? 10.397 -13.844 -2.937 1.00 40.75 174 LEU A C 1
ATOM 1385 O O . LEU A 1 174 ? 10.547 -15.032 -2.669 1.00 40.75 174 LEU A O 1
ATOM 1389 N N . GLU A 1 175 ? 10.736 -13.347 -4.128 1.00 41.09 175 GLU A N 1
ATOM 1390 C CA . GLU A 1 175 ? 11.594 -14.123 -5.026 1.00 41.09 175 GLU A CA 1
ATOM 1391 C C . GLU A 1 175 ? 13.021 -14.108 -4.472 1.00 41.09 175 GLU A C 1
ATOM 1393 O O . GLU A 1 175 ? 13.655 -13.061 -4.344 1.00 41.09 175 GLU A O 1
ATOM 1398 N N . SER A 1 176 ? 13.536 -15.289 -4.133 1.00 35.81 176 SER A N 1
ATOM 1399 C CA . SER A 1 176 ? 14.924 -15.504 -3.728 1.00 35.81 176 SER A CA 1
ATOM 1400 C C . SER A 1 176 ? 15.868 -15.465 -4.937 1.00 35.81 176 SER A C 1
ATOM 1402 O O . SER A 1 176 ? 16.652 -16.387 -5.147 1.00 35.81 176 SER A O 1
ATOM 1404 N N . SER A 1 177 ? 15.805 -14.419 -5.762 1.00 35.03 177 SER A N 1
ATOM 1405 C CA . SER A 1 177 ? 16.758 -14.224 -6.863 1.00 35.03 177 SER A CA 1
ATOM 1406 C C . SER A 1 177 ? 18.081 -13.600 -6.399 1.00 35.03 177 SER A C 1
ATOM 1408 O O . SER A 1 177 ? 18.882 -13.163 -7.219 1.00 35.03 177 SER A O 1
ATOM 1410 N N . VAL A 1 178 ? 18.332 -13.558 -5.088 1.00 39.00 178 VAL A N 1
ATOM 1411 C CA . VAL A 1 178 ? 19.628 -13.186 -4.515 1.00 39.00 178 VAL A CA 1
ATOM 1412 C C . VAL A 1 178 ? 20.339 -14.468 -4.093 1.00 39.00 178 VAL A C 1
ATOM 1414 O O . VAL A 1 178 ? 20.339 -14.826 -2.920 1.00 39.00 178 VAL A O 1
ATOM 1417 N N . GLN A 1 179 ? 20.892 -15.200 -5.061 1.00 32.78 179 GLN A N 1
ATOM 1418 C CA . GLN A 1 179 ? 21.800 -16.312 -4.759 1.00 32.78 179 GLN A CA 1
ATOM 1419 C C . GLN A 1 179 ? 23.260 -15.868 -4.560 1.00 32.78 179 GLN A C 1
ATOM 1421 O O . GLN A 1 179 ? 24.031 -16.666 -4.051 1.00 32.78 179 GLN A O 1
ATOM 1426 N N . ASP A 1 180 ? 23.624 -14.601 -4.816 1.00 34.47 180 ASP A N 1
ATOM 1427 C CA . ASP A 1 180 ? 25.043 -14.185 -4.840 1.00 34.47 180 ASP A CA 1
ATOM 1428 C C . ASP A 1 180 ? 25.394 -12.908 -4.042 1.00 34.47 180 ASP A C 1
ATOM 1430 O O . ASP A 1 180 ? 26.351 -12.213 -4.377 1.00 34.47 180 ASP A O 1
ATOM 1434 N N . LEU A 1 181 ? 24.655 -12.552 -2.985 1.00 34.31 181 LEU A N 1
ATOM 1435 C CA . LEU A 1 181 ? 25.020 -11.409 -2.124 1.00 34.31 181 LEU A CA 1
ATOM 1436 C C . LEU A 1 181 ? 24.894 -11.745 -0.632 1.00 34.31 181 LEU A C 1
ATOM 1438 O O . LEU A 1 181 ? 24.046 -11.184 0.058 1.00 34.31 181 LEU A O 1
ATOM 1442 N N . PHE A 1 182 ? 25.760 -12.640 -0.152 1.00 38.50 182 PHE A N 1
ATOM 1443 C CA . PHE A 1 182 ? 26.254 -12.678 1.229 1.00 38.50 182 PH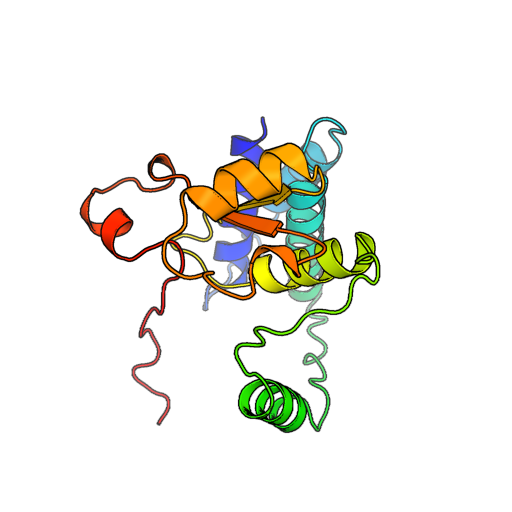E A CA 1
ATOM 1444 C C . PHE A 1 182 ? 27.701 -13.167 1.247 1.00 38.50 182 PHE A C 1
ATOM 1446 O O . PHE A 1 182 ? 27.995 -14.142 0.522 1.00 38.50 182 PHE A O 1
#